Protein AF-A0A940FL26-F1 (afdb_monomer)

pLDDT: mean 85.49, std 13.53, range [49.72, 98.44]

Sequence (294 aa):
MNKLYALIVVMILSASGFSQTFTWTGGAGADHKWTTAANWSGGTGYPSTNAHSVVFNSSATVAMDAAITVKSISVTGSGSNVVIDGQAAINSIDITSGDGNAPTFTVDANSTLDLARMLVVFADNIQGTVNGTLILRGTNNSDYTFFALPTNAGNPAVFNVNGIIEDKYGTCIDNAIDDYLKFNNGSKLLFSGSAISVPVADYNPGSEVSIEGATNQNISILERDGVDKLTYNSSLQSAELQLNIPGHFVINTLNIDGTNNQTLVLISNSIVDGSSQTNFDFTVTNFTISGNSN

Radius of gyration: 22.1 Å; Cα contacts (8 Å, |Δi|>4): 894; chains: 1; bounding box: 58×33×89 Å

Foldseek 3Di:
DVVVVVVVVVVVVPPPPAQWEWEQPQCCDPDQEQQGQRRIDGDGTGAADQSYAYEYQAAHEHEYPAAGEYQAYEYNHAQHEYEYEYPDQEHEYENADDPLPDARYEDAANYEYAYKQYEYHYHFSHAAEYNHEYEFDADPDGIGAADHFDADPPGQHAHEFNEEYEYAAAHRYDAHDERRYEYDACYEYEYAHAAHEAHAYHADANYEYEYEHAHAEEHHYPYDAEHAYYEYYYLNHDEEYEDEAEAQYEYAEYEYADNVLYAYHYFQDHPDPPDDDDGRDYYYNHYYYHDSYD

Structure (mmCIF, N/CA/C/O backbone):
data_AF-A0A940FL26-F1
#
_entry.id   AF-A0A940FL26-F1
#
loop_
_atom_site.group_PDB
_atom_site.id
_atom_site.type_symbol
_atom_site.label_atom_id
_atom_site.label_alt_id
_atom_site.label_comp_id
_atom_site.label_asym_id
_atom_site.label_entity_id
_atom_site.label_seq_id
_atom_site.pdbx_PDB_ins_code
_atom_site.Cartn_x
_atom_site.Cartn_y
_atom_site.Cartn_z
_atom_site.occupancy
_atom_site.B_iso_or_equiv
_atom_site.auth_seq_id
_atom_site.auth_comp_id
_atom_site.auth_asym_id
_atom_site.auth_atom_id
_atom_site.pdbx_PDB_model_num
ATOM 1 N N . MET A 1 1 ? 5.004 10.320 -60.496 1.00 58.16 1 MET A N 1
ATOM 2 C CA . MET A 1 1 ? 4.116 9.982 -59.359 1.00 58.16 1 MET A CA 1
ATOM 3 C C . MET A 1 1 ? 4.750 9.049 -58.317 1.00 58.16 1 MET A C 1
ATOM 5 O O . MET A 1 1 ? 4.332 9.103 -57.173 1.00 58.16 1 MET A O 1
ATOM 9 N N . ASN A 1 2 ? 5.815 8.295 -58.621 1.00 54.53 2 ASN A N 1
ATOM 10 C CA . ASN A 1 2 ? 6.383 7.297 -57.688 1.00 54.53 2 ASN A CA 1
ATOM 11 C C . ASN A 1 2 ? 7.126 7.863 -56.455 1.00 54.53 2 ASN A C 1
ATOM 13 O O . ASN A 1 2 ? 7.361 7.131 -55.502 1.00 54.53 2 ASN A O 1
ATOM 17 N N . LYS A 1 3 ? 7.486 9.155 -56.440 1.00 54.16 3 LYS A N 1
ATOM 18 C CA . LYS A 1 3 ? 8.234 9.778 -55.328 1.00 54.16 3 LYS A CA 1
ATOM 19 C C . LYS A 1 3 ? 7.351 10.214 -54.147 1.00 54.16 3 LYS A C 1
ATOM 21 O O . LYS A 1 3 ? 7.858 10.335 -53.041 1.00 54.16 3 LYS A O 1
ATOM 26 N N . LEU A 1 4 ? 6.046 10.413 -54.367 1.00 58.50 4 LEU A N 1
ATOM 27 C CA . LEU A 1 4 ? 5.104 10.825 -53.314 1.00 58.50 4 LEU A CA 1
ATOM 28 C C . LEU A 1 4 ? 4.685 9.635 -52.429 1.00 58.50 4 LEU A C 1
ATOM 30 O O . LEU A 1 4 ? 4.560 9.782 -51.219 1.00 58.50 4 LEU A O 1
ATOM 34 N N . TYR A 1 5 ? 4.561 8.436 -53.013 1.00 62.34 5 TYR A N 1
ATOM 35 C CA . TYR A 1 5 ? 4.219 7.211 -52.279 1.00 62.34 5 TYR A CA 1
ATOM 36 C C . TYR A 1 5 ? 5.321 6.762 -51.309 1.00 62.34 5 TYR A C 1
ATOM 38 O O . TYR A 1 5 ? 5.013 6.311 -50.212 1.00 62.34 5 TYR A O 1
ATOM 46 N N . ALA A 1 6 ? 6.598 6.943 -51.662 1.00 60.75 6 ALA A N 1
ATOM 47 C CA . ALA A 1 6 ? 7.715 6.597 -50.778 1.00 60.75 6 ALA A CA 1
ATOM 48 C C . ALA A 1 6 ? 7.744 7.455 -49.497 1.00 60.75 6 ALA A C 1
ATOM 50 O O . ALA A 1 6 ? 8.044 6.942 -48.424 1.00 60.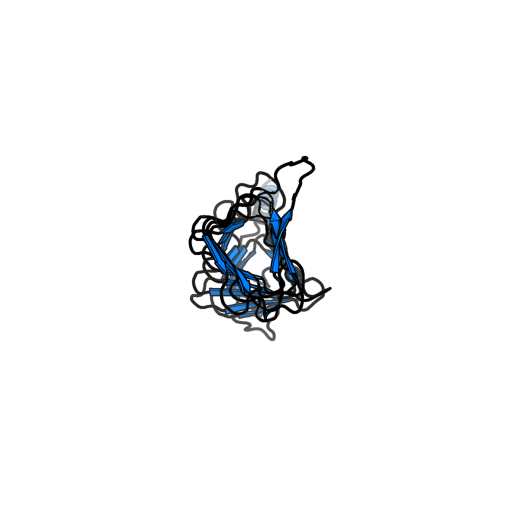75 6 ALA A O 1
ATOM 51 N N . LEU A 1 7 ? 7.374 8.738 -49.588 1.00 61.09 7 LEU A N 1
ATOM 52 C CA . LEU A 1 7 ? 7.319 9.646 -48.436 1.00 61.09 7 LEU A CA 1
ATOM 53 C C . LEU A 1 7 ? 6.147 9.313 -47.496 1.00 61.09 7 LEU A C 1
ATOM 55 O O . LEU A 1 7 ? 6.303 9.357 -46.280 1.00 61.09 7 LEU A O 1
ATOM 59 N N . ILE A 1 8 ? 4.992 8.938 -48.058 1.00 60.66 8 ILE A N 1
ATOM 60 C CA . ILE A 1 8 ? 3.805 8.535 -47.288 1.00 60.66 8 ILE A CA 1
ATOM 61 C C . ILE A 1 8 ? 4.059 7.210 -46.555 1.00 60.66 8 ILE A C 1
ATOM 63 O O . ILE A 1 8 ? 3.722 7.096 -45.384 1.00 60.66 8 ILE A O 1
ATOM 67 N N . VAL A 1 9 ? 4.724 6.235 -47.187 1.00 58.38 9 VAL A N 1
ATOM 68 C CA . VAL A 1 9 ? 5.073 4.958 -46.536 1.00 58.38 9 VAL A CA 1
ATOM 69 C C . VAL A 1 9 ? 6.084 5.159 -45.398 1.00 58.38 9 VAL A C 1
ATOM 71 O O . VAL A 1 9 ? 5.905 4.583 -44.330 1.00 58.38 9 VAL A O 1
ATOM 74 N N . VAL A 1 10 ? 7.093 6.024 -45.568 1.00 58.09 10 VAL A N 1
ATOM 75 C CA . VAL A 1 10 ? 8.070 6.338 -44.504 1.00 58.09 10 VAL A CA 1
ATOM 76 C C . VAL A 1 10 ? 7.433 7.115 -43.342 1.00 58.09 10 VAL A C 1
ATOM 78 O O . VAL A 1 10 ? 7.761 6.832 -42.194 1.00 58.09 10 VAL A O 1
ATOM 81 N N . MET A 1 11 ? 6.482 8.021 -43.608 1.00 56.53 11 MET A N 1
ATOM 82 C CA . MET A 1 11 ? 5.732 8.718 -42.548 1.00 56.53 11 MET A CA 1
ATOM 83 C C . MET A 1 11 ? 4.750 7.807 -41.793 1.00 56.53 11 MET A C 1
ATOM 85 O O . MET A 1 11 ? 4.522 8.013 -40.604 1.00 56.53 11 MET A O 1
ATOM 89 N N . ILE A 1 12 ? 4.190 6.782 -42.446 1.00 56.47 12 ILE A N 1
ATOM 90 C CA . ILE A 1 12 ? 3.318 5.794 -41.784 1.00 56.47 12 ILE A CA 1
ATOM 91 C C . ILE A 1 12 ? 4.134 4.850 -40.876 1.00 56.47 12 ILE A C 1
ATOM 93 O O . ILE A 1 12 ? 3.620 4.377 -39.867 1.00 56.47 12 ILE A O 1
ATOM 97 N N . LEU A 1 13 ? 5.418 4.623 -41.175 1.00 53.41 13 LEU A N 1
ATOM 98 C CA . LEU A 1 13 ? 6.331 3.803 -40.363 1.00 53.41 13 LEU A CA 1
ATOM 99 C C . LEU A 1 13 ? 6.965 4.550 -39.173 1.00 53.41 13 LEU A C 1
ATOM 101 O O . LEU A 1 13 ? 7.557 3.909 -38.309 1.00 53.41 13 LEU A O 1
ATOM 105 N N . SER A 1 14 ? 6.862 5.882 -39.102 1.00 50.12 14 SER A N 1
ATOM 106 C CA . SER A 1 14 ? 7.605 6.697 -38.126 1.00 50.12 14 SER A CA 1
ATOM 107 C C . SER A 1 14 ? 6.875 7.008 -36.812 1.00 50.12 14 SER A C 1
ATOM 109 O O . SER A 1 14 ? 7.399 7.786 -36.022 1.00 50.12 14 SER A O 1
ATOM 111 N N . ALA A 1 15 ? 5.687 6.448 -36.554 1.00 49.72 15 ALA A N 1
ATOM 112 C CA . ALA A 1 15 ? 4.870 6.863 -35.400 1.00 49.72 15 ALA A CA 1
ATOM 113 C C . ALA A 1 15 ? 4.322 5.732 -34.513 1.00 49.72 15 ALA A C 1
ATOM 115 O O . ALA A 1 15 ? 3.534 6.000 -33.609 1.00 49.72 15 ALA A O 1
ATOM 116 N N . SER A 1 16 ? 4.739 4.480 -34.701 1.00 50.03 16 SER A N 1
ATOM 117 C CA . SER A 1 16 ? 4.471 3.435 -33.709 1.00 50.03 16 SER A CA 1
ATOM 118 C C . SER A 1 16 ? 5.577 3.452 -32.656 1.00 50.03 16 SER A C 1
ATOM 120 O O . SER A 1 16 ? 6.618 2.819 -32.829 1.00 50.03 16 SER A O 1
ATOM 122 N N . GLY A 1 17 ? 5.362 4.199 -31.569 1.00 57.50 17 GLY A N 1
ATOM 123 C CA . GLY A 1 17 ? 6.128 4.013 -30.339 1.00 57.50 17 GLY A CA 1
ATOM 124 C C . GLY A 1 17 ? 5.907 2.583 -29.858 1.00 57.50 17 GLY A C 1
ATOM 125 O O . GLY A 1 17 ? 4.842 2.259 -29.341 1.00 57.50 17 GLY A O 1
ATOM 126 N N . PHE A 1 18 ? 6.866 1.697 -30.123 1.00 69.38 18 PHE A N 1
ATOM 127 C CA . PHE A 1 18 ? 6.768 0.306 -29.698 1.00 69.38 18 PHE A CA 1
ATOM 128 C C . PHE A 1 18 ? 6.762 0.255 -28.172 1.00 69.38 18 PHE A C 1
ATOM 130 O O . PHE A 1 18 ? 7.616 0.864 -27.529 1.00 69.38 18 PHE A O 1
ATOM 137 N N . SER A 1 19 ? 5.812 -0.488 -27.603 1.00 81.81 19 SER A N 1
ATOM 138 C CA . SER A 1 19 ? 5.829 -0.822 -26.181 1.00 81.81 19 SER A CA 1
ATOM 139 C C . SER A 1 19 ? 7.151 -1.524 -25.868 1.00 81.81 19 SER A C 1
ATOM 141 O O . SER A 1 19 ? 7.456 -2.555 -26.468 1.00 81.81 19 SER A O 1
ATOM 143 N N . GLN A 1 20 ? 7.941 -0.968 -24.953 1.00 91.44 20 GLN A N 1
ATOM 144 C CA . GLN A 1 20 ? 9.230 -1.532 -24.538 1.00 91.44 20 GLN A CA 1
ATOM 145 C C . GLN A 1 20 ? 9.156 -1.957 -23.079 1.00 91.44 20 GLN A C 1
ATOM 147 O O . GLN A 1 20 ? 8.502 -1.304 -22.270 1.00 91.44 20 GLN A O 1
ATOM 152 N N . THR A 1 21 ? 9.828 -3.053 -22.739 1.00 94.69 21 THR A N 1
ATOM 153 C CA . THR A 1 21 ? 9.965 -3.499 -21.350 1.00 94.69 21 THR A CA 1
ATOM 154 C C . THR A 1 21 ? 11.380 -3.214 -20.885 1.00 94.69 21 THR A C 1
ATOM 156 O O . THR A 1 21 ? 12.331 -3.740 -21.458 1.00 94.69 21 THR A O 1
ATOM 159 N N . PHE A 1 22 ? 11.508 -2.397 -19.848 1.00 96.94 22 PHE A N 1
ATOM 160 C CA . PHE A 1 22 ? 12.761 -2.078 -19.189 1.00 96.94 22 PHE A CA 1
ATOM 161 C C . PHE A 1 22 ? 12.900 -2.932 -17.933 1.00 96.94 22 PHE A C 1
ATOM 163 O O . PHE A 1 22 ? 12.036 -2.903 -17.059 1.00 96.94 22 PHE A O 1
ATOM 170 N N . THR A 1 23 ? 13.987 -3.694 -17.838 1.00 97.12 23 THR A N 1
ATOM 171 C CA . THR A 1 23 ? 14.296 -4.504 -16.649 1.00 97.12 23 THR A CA 1
ATOM 172 C C . THR A 1 23 ? 15.477 -3.901 -15.908 1.00 97.12 23 THR A C 1
ATOM 174 O O . THR A 1 23 ? 16.519 -3.649 -16.527 1.00 97.12 23 THR A O 1
ATOM 177 N N . TRP A 1 24 ? 15.320 -3.672 -14.602 1.00 97.00 24 TRP A N 1
ATOM 178 C CA . TRP A 1 24 ? 16.398 -3.172 -13.749 1.00 97.00 24 TRP A CA 1
ATOM 179 C C . TRP A 1 24 ? 17.538 -4.190 -13.680 1.00 97.00 24 TRP A C 1
ATOM 181 O O . TRP A 1 24 ? 17.314 -5.367 -13.411 1.00 97.00 24 TRP A O 1
ATOM 191 N N . THR A 1 25 ? 18.772 -3.751 -13.909 1.00 94.56 25 THR A N 1
ATOM 192 C CA . THR A 1 25 ? 19.948 -4.638 -14.004 1.00 94.56 25 THR A CA 1
ATOM 193 C C . THR A 1 25 ? 20.683 -4.824 -12.675 1.00 94.56 25 THR A C 1
ATOM 195 O O . THR A 1 25 ? 21.769 -5.397 -12.645 1.00 94.56 25 THR A O 1
ATOM 198 N N . GLY A 1 26 ? 20.118 -4.322 -11.572 1.00 84.88 26 GLY A N 1
ATOM 199 C CA . GLY A 1 26 ? 20.766 -4.296 -10.256 1.00 84.88 26 GLY A CA 1
ATOM 200 C C . GLY A 1 26 ? 21.626 -3.051 -10.013 1.00 84.88 26 GLY A C 1
ATOM 201 O O . GLY A 1 26 ? 22.360 -3.005 -9.031 1.00 84.88 26 GLY A O 1
ATOM 202 N N . GLY A 1 27 ? 21.528 -2.033 -10.874 1.00 78.75 27 GLY A N 1
ATOM 203 C CA . GLY A 1 27 ? 22.350 -0.825 -10.776 1.00 78.75 27 GLY A CA 1
ATOM 204 C C . GLY A 1 27 ? 23.748 -1.008 -11.369 1.00 78.75 27 GLY A C 1
ATOM 205 O O . GLY A 1 27 ? 24.727 -0.580 -10.770 1.00 78.75 27 GLY A O 1
ATOM 206 N N . ALA A 1 28 ? 23.863 -1.686 -12.517 1.00 74.44 28 ALA A N 1
ATOM 207 C CA . ALA A 1 28 ? 25.150 -1.938 -13.176 1.00 74.44 28 ALA A CA 1
ATOM 208 C C . ALA A 1 28 ? 25.859 -0.661 -13.689 1.00 74.44 28 ALA A C 1
ATOM 210 O O . ALA A 1 28 ? 27.001 -0.732 -14.150 1.00 74.44 28 ALA A O 1
ATOM 211 N N . GLY A 1 29 ? 25.187 0.493 -13.652 1.00 72.31 29 GLY A N 1
ATOM 212 C CA . GLY A 1 29 ? 25.754 1.802 -13.946 1.00 72.31 29 GLY A CA 1
ATOM 213 C C . GLY A 1 29 ? 26.628 2.362 -12.819 1.00 72.31 29 GLY A C 1
ATOM 214 O O . GLY A 1 29 ? 26.976 1.691 -11.855 1.00 72.31 29 GLY A O 1
ATOM 215 N N . ALA A 1 30 ? 27.012 3.633 -12.956 1.00 79.81 30 ALA A N 1
ATOM 216 C CA . ALA A 1 30 ? 27.867 4.318 -11.980 1.00 79.81 30 ALA A CA 1
ATOM 217 C C . ALA A 1 30 ? 27.132 4.718 -10.682 1.00 79.81 30 ALA A C 1
ATOM 219 O O . ALA A 1 30 ? 27.770 5.157 -9.726 1.00 79.81 30 ALA A O 1
ATOM 220 N N . ASP A 1 31 ? 25.804 4.611 -10.666 1.00 89.75 31 ASP A N 1
ATOM 221 C CA . ASP A 1 31 ? 24.933 4.951 -9.546 1.00 89.75 31 ASP A CA 1
ATOM 222 C C . ASP A 1 31 ? 23.655 4.093 -9.567 1.00 89.75 31 ASP A C 1
ATOM 224 O O . ASP A 1 31 ? 23.455 3.279 -10.463 1.00 89.75 31 ASP A O 1
ATOM 228 N N . HIS A 1 32 ? 22.771 4.284 -8.585 1.00 92.88 32 HIS A N 1
ATOM 229 C CA . HIS A 1 32 ? 21.479 3.595 -8.482 1.00 92.88 32 HIS A CA 1
ATOM 230 C C . HIS A 1 32 ? 20.298 4.469 -8.929 1.00 92.88 32 HIS A C 1
ATOM 232 O O . HIS A 1 32 ? 19.173 4.271 -8.471 1.00 92.88 32 HIS A O 1
ATOM 238 N N . LYS A 1 33 ? 20.539 5.474 -9.779 1.00 94.25 33 LYS A N 1
ATOM 239 C CA . LYS A 1 33 ? 19.492 6.410 -10.202 1.00 94.25 33 LYS A CA 1
ATOM 240 C C . LYS A 1 33 ? 18.581 5.806 -11.258 1.00 94.25 33 LYS A C 1
ATOM 242 O O . LYS A 1 33 ? 19.040 5.043 -12.114 1.00 94.25 33 LYS A O 1
ATOM 247 N N . TRP A 1 34 ? 17.310 6.193 -11.227 1.00 95.12 34 TRP A N 1
ATOM 248 C CA . TRP A 1 34 ? 16.330 5.791 -12.232 1.00 95.12 34 TRP A CA 1
ATOM 249 C C . TRP A 1 34 ? 16.728 6.287 -13.625 1.00 95.12 34 TRP A C 1
ATOM 251 O O . TRP A 1 34 ? 16.642 5.533 -14.591 1.00 95.12 34 TRP A O 1
ATOM 261 N N . THR A 1 35 ? 17.214 7.526 -13.751 1.00 94.75 35 THR A N 1
ATOM 262 C CA . THR A 1 35 ? 17.542 8.107 -15.069 1.00 94.75 35 THR A CA 1
ATOM 263 C C . THR A 1 35 ? 18.839 7.577 -15.702 1.00 94.75 35 THR A C 1
ATOM 265 O O . THR A 1 35 ? 19.114 7.831 -16.880 1.00 94.75 35 THR A O 1
ATOM 268 N N . THR A 1 36 ? 19.641 6.798 -14.969 1.00 95.31 36 THR A N 1
ATOM 269 C CA . THR A 1 36 ? 20.889 6.226 -15.488 1.00 95.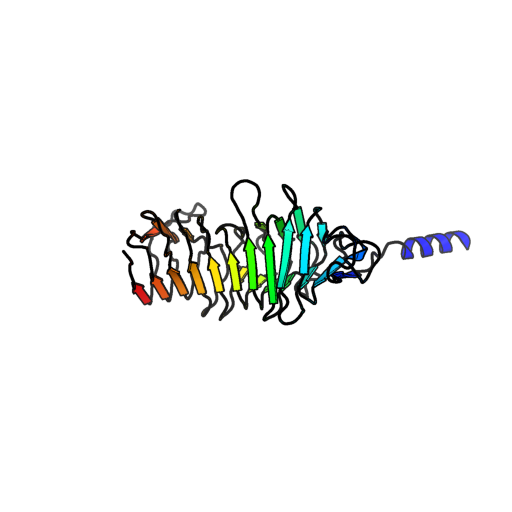31 36 THR A CA 1
ATOM 270 C C . THR A 1 36 ? 20.598 5.042 -16.406 1.00 95.31 36 THR A C 1
ATOM 272 O O . THR A 1 36 ? 20.290 3.941 -15.960 1.00 95.31 36 THR A O 1
ATOM 275 N N . ALA A 1 37 ? 20.758 5.247 -17.716 1.00 95.56 37 ALA A N 1
ATOM 276 C CA . ALA A 1 37 ? 20.436 4.251 -18.744 1.00 95.56 37 ALA A CA 1
ATOM 277 C C . ALA A 1 37 ? 21.107 2.877 -18.536 1.00 95.56 37 ALA A C 1
ATOM 279 O O . ALA A 1 37 ? 20.501 1.848 -18.806 1.00 95.56 37 ALA A O 1
ATOM 280 N N . ALA A 1 38 ? 22.340 2.843 -18.021 1.00 95.69 38 ALA A N 1
ATOM 281 C CA . ALA A 1 38 ? 23.073 1.598 -17.765 1.00 95.69 38 ALA A CA 1
ATOM 282 C C . ALA A 1 38 ? 22.455 0.721 -16.654 1.00 95.69 38 ALA A C 1
ATOM 284 O O . ALA A 1 38 ? 22.766 -0.468 -16.563 1.00 95.69 38 ALA A O 1
ATOM 285 N N . ASN A 1 39 ? 21.560 1.281 -15.833 1.00 96.31 39 ASN A N 1
ATOM 286 C CA . ASN A 1 39 ? 20.811 0.536 -14.818 1.00 96.31 39 ASN A CA 1
ATOM 287 C C . ASN A 1 39 ? 19.626 -0.238 -15.403 1.00 96.31 39 ASN A C 1
ATOM 289 O O . ASN A 1 39 ? 18.968 -0.991 -14.684 1.00 96.31 39 ASN A O 1
ATOM 293 N N . TRP A 1 40 ? 19.369 -0.082 -16.702 1.00 96.56 40 TRP A N 1
ATOM 294 C CA . TRP A 1 40 ? 18.259 -0.708 -17.391 1.00 96.56 40 TRP A CA 1
ATOM 295 C C . TRP A 1 40 ? 18.723 -1.533 -18.586 1.00 96.56 40 TRP A C 1
ATOM 297 O O . TRP A 1 40 ? 19.687 -1.218 -19.280 1.00 96.56 40 TRP A O 1
ATOM 307 N N . SER A 1 41 ? 17.982 -2.602 -18.844 1.00 95.44 41 SER A N 1
ATOM 308 C CA . SER A 1 41 ? 18.065 -3.400 -20.065 1.00 95.44 41 SER A CA 1
ATOM 309 C C . SER A 1 41 ? 16.718 -3.387 -20.785 1.00 95.44 41 SER A C 1
ATOM 311 O O . SER A 1 41 ? 15.705 -3.066 -20.171 1.00 95.44 41 SER A O 1
ATOM 313 N N . GLY A 1 42 ? 16.695 -3.741 -22.074 1.00 92.69 42 GLY A N 1
ATOM 314 C CA . GLY A 1 42 ? 15.458 -3.861 -22.864 1.00 92.69 42 GLY A CA 1
ATOM 315 C C . GLY A 1 42 ? 15.130 -2.672 -23.779 1.00 92.69 42 GLY A C 1
ATOM 316 O O . GLY A 1 42 ? 14.172 -2.744 -24.544 1.00 92.69 42 GLY A O 1
ATOM 317 N N . GLY A 1 43 ? 15.958 -1.624 -23.774 1.00 88.75 43 GLY A N 1
ATOM 318 C CA . GLY A 1 43 ? 15.823 -0.462 -24.654 1.00 88.75 43 GLY A CA 1
ATOM 319 C C . GLY A 1 43 ? 17.047 0.454 -24.614 1.00 88.75 43 GLY A C 1
ATOM 320 O O . GLY A 1 43 ? 18.052 0.147 -23.973 1.00 88.75 43 GLY A O 1
ATOM 321 N N . THR A 1 44 ? 16.972 1.589 -25.309 1.00 89.75 44 THR A N 1
ATOM 322 C CA . THR A 1 44 ? 17.969 2.668 -25.217 1.00 89.75 44 THR A CA 1
ATOM 323 C C . THR A 1 44 ? 17.482 3.729 -24.234 1.00 89.75 44 THR A C 1
ATOM 325 O O . THR A 1 44 ? 16.388 4.257 -24.419 1.00 89.75 44 THR A O 1
ATOM 328 N N . GLY A 1 45 ? 18.293 4.091 -23.239 1.00 94.00 45 GLY A N 1
ATOM 329 C CA . GLY A 1 45 ? 17.902 5.070 -22.220 1.00 94.00 45 GLY A CA 1
ATOM 330 C C . GLY A 1 45 ? 17.306 4.411 -20.975 1.00 94.00 45 GLY A C 1
ATOM 331 O O . GLY A 1 45 ? 17.781 3.363 -20.551 1.00 94.00 45 GLY A O 1
ATOM 332 N N . TYR A 1 46 ? 16.292 5.043 -20.387 1.00 95.19 46 TYR A N 1
ATOM 333 C CA . TYR A 1 46 ? 15.605 4.600 -19.170 1.00 95.19 46 TYR A CA 1
ATOM 334 C C . TYR A 1 46 ? 14.075 4.670 -19.362 1.00 95.19 46 TYR A C 1
ATOM 336 O O . TYR A 1 46 ? 13.601 5.373 -20.264 1.00 95.19 46 TYR A O 1
ATOM 344 N N . PRO A 1 47 ? 13.271 3.952 -18.556 1.00 95.38 47 PRO A N 1
ATOM 345 C CA . PRO A 1 47 ? 11.819 3.997 -18.665 1.00 95.38 47 PRO A CA 1
ATOM 346 C C . PRO A 1 47 ? 11.268 5.364 -18.226 1.00 95.38 47 PRO A C 1
ATOM 348 O O . PRO A 1 47 ? 11.375 5.732 -17.061 1.00 95.38 47 PRO A O 1
ATOM 351 N N . SER A 1 48 ? 10.694 6.127 -19.158 1.00 93.38 48 SER A N 1
ATOM 352 C CA . SER A 1 48 ? 10.220 7.500 -18.917 1.00 93.38 48 SER A CA 1
ATOM 353 C C . SER A 1 48 ? 8.981 7.898 -19.721 1.00 93.38 48 SER A C 1
ATOM 355 O O . SER A 1 48 ? 8.597 9.066 -19.718 1.00 93.38 48 SER A O 1
ATOM 357 N N . THR A 1 49 ? 8.369 6.954 -20.441 1.00 92.00 49 THR A N 1
ATOM 358 C CA . THR A 1 49 ? 7.165 7.214 -21.235 1.00 92.00 49 THR A CA 1
ATOM 359 C C . THR A 1 49 ? 6.069 6.205 -20.923 1.00 92.00 49 THR A C 1
ATOM 361 O O . THR A 1 49 ? 6.342 5.071 -20.526 1.00 92.00 49 THR A O 1
ATOM 364 N N . ASN A 1 50 ? 4.820 6.575 -21.200 1.00 90.38 50 ASN A N 1
ATOM 365 C CA . ASN A 1 50 ? 3.649 5.709 -21.049 1.00 90.38 50 ASN A CA 1
ATOM 366 C C . ASN A 1 50 ? 3.647 4.451 -21.944 1.00 90.38 50 ASN A C 1
ATOM 368 O O . ASN A 1 50 ? 2.757 3.621 -21.805 1.00 90.38 50 ASN A O 1
ATOM 372 N N . ALA A 1 51 ? 4.626 4.286 -22.839 1.00 90.50 51 ALA A N 1
ATOM 373 C CA . ALA A 1 51 ? 4.840 3.062 -23.611 1.00 90.50 51 ALA A CA 1
ATOM 374 C C . ALA A 1 51 ? 5.819 2.085 -22.929 1.00 90.50 51 ALA A C 1
ATOM 376 O O . ALA A 1 51 ? 5.994 0.954 -23.389 1.00 90.50 51 ALA A O 1
ATOM 377 N N . HIS A 1 52 ? 6.497 2.509 -21.860 1.00 93.75 52 HIS A N 1
ATOM 378 C CA . HIS A 1 52 ? 7.532 1.724 -21.195 1.00 93.75 52 HIS A CA 1
ATOM 379 C C . HIS A 1 52 ? 6.953 0.958 -20.002 1.00 93.75 52 HIS A C 1
ATOM 381 O O . HIS A 1 52 ? 6.363 1.545 -19.102 1.00 93.75 52 HIS A O 1
ATOM 387 N N . SER A 1 53 ? 7.128 -0.360 -19.990 1.00 94.38 53 SER A N 1
ATOM 388 C CA . SER A 1 53 ? 6.838 -1.232 -18.845 1.00 94.38 53 SER A CA 1
ATOM 389 C C . SER A 1 53 ? 8.104 -1.429 -18.019 1.00 94.38 53 SER A C 1
ATOM 391 O O . SER A 1 53 ? 9.176 -1.607 -18.594 1.00 94.38 53 SER A O 1
ATOM 393 N N . VAL A 1 54 ? 7.996 -1.408 -16.696 1.00 96.06 54 VAL A N 1
ATOM 394 C CA . VAL A 1 54 ? 9.123 -1.548 -15.766 1.00 96.06 54 VAL A CA 1
ATOM 395 C C . VAL A 1 54 ? 9.042 -2.887 -15.055 1.00 96.06 54 VAL A C 1
ATOM 397 O O . VAL A 1 54 ? 8.006 -3.227 -14.488 1.00 96.06 54 VAL A O 1
ATOM 400 N N . VAL A 1 55 ? 10.148 -3.627 -15.044 1.00 96.88 55 VAL A N 1
ATOM 401 C CA . VAL A 1 55 ? 10.249 -4.925 -14.373 1.00 96.88 55 VAL A CA 1
ATOM 402 C C . VAL A 1 55 ? 11.433 -4.948 -13.412 1.00 96.88 55 VAL A C 1
ATOM 404 O O . VAL A 1 55 ? 12.571 -4.647 -13.781 1.00 96.88 55 VAL A O 1
ATOM 407 N N . PHE A 1 56 ? 11.162 -5.386 -12.187 1.00 97.69 56 PHE A N 1
ATOM 408 C CA . PHE A 1 56 ? 12.151 -5.783 -11.196 1.00 97.69 56 PHE A CA 1
ATOM 409 C C . PHE A 1 56 ? 12.038 -7.294 -10.967 1.00 97.69 56 PHE A C 1
ATOM 411 O O . PHE A 1 56 ? 11.104 -7.775 -10.328 1.00 97.69 56 PHE A O 1
ATOM 418 N N . ASN A 1 57 ? 12.987 -8.060 -11.502 1.00 95.94 57 ASN A N 1
ATOM 419 C CA . ASN A 1 57 ? 13.040 -9.522 -11.366 1.00 95.94 57 ASN A CA 1
ATOM 420 C C . ASN A 1 57 ? 14.053 -10.000 -10.304 1.00 95.94 57 ASN A C 1
ATOM 422 O O . ASN A 1 57 ? 14.283 -11.201 -10.165 1.00 95.94 57 ASN A O 1
ATOM 426 N N . SER A 1 58 ? 14.653 -9.066 -9.568 1.00 95.81 58 SER A N 1
ATOM 427 C CA . SER A 1 58 ? 15.541 -9.295 -8.431 1.00 95.81 58 SER A CA 1
ATOM 428 C C . SER A 1 58 ? 15.423 -8.136 -7.442 1.00 95.81 58 SER A C 1
ATOM 430 O O . SER A 1 58 ? 14.905 -7.071 -7.787 1.00 95.81 58 SER A O 1
ATOM 432 N N . SER A 1 59 ? 15.964 -8.306 -6.233 1.00 96.31 59 SER A N 1
ATOM 433 C CA . SER A 1 59 ? 16.084 -7.211 -5.265 1.00 96.31 59 SER A CA 1
ATOM 434 C C . SER A 1 59 ? 16.832 -6.012 -5.852 1.00 96.31 59 SER A C 1
ATOM 436 O O . SER A 1 59 ? 17.783 -6.173 -6.623 1.00 96.31 59 SER A O 1
ATOM 438 N N . ALA A 1 60 ? 16.403 -4.812 -5.475 1.00 96.19 60 ALA A N 1
ATOM 439 C CA . ALA A 1 60 ? 16.940 -3.562 -5.992 1.00 96.19 60 ALA A CA 1
ATOM 440 C C . ALA A 1 60 ? 16.779 -2.433 -4.974 1.00 96.19 60 ALA A C 1
ATOM 442 O O . ALA A 1 60 ? 15.817 -2.406 -4.215 1.00 96.19 60 ALA A O 1
ATOM 443 N N . THR A 1 61 ? 17.692 -1.468 -5.024 1.00 95.12 61 THR A N 1
ATOM 444 C CA . THR A 1 61 ? 17.517 -0.158 -4.396 1.00 95.12 61 THR A CA 1
ATOM 445 C C . THR A 1 61 ? 17.623 0.881 -5.496 1.00 95.12 61 THR A C 1
ATOM 447 O O . THR A 1 61 ? 18.633 0.922 -6.200 1.00 95.12 61 THR A O 1
ATOM 450 N N . VAL A 1 62 ? 16.581 1.687 -5.663 1.00 95.31 62 VAL A N 1
ATOM 451 C CA . VAL A 1 62 ? 16.448 2.645 -6.757 1.00 95.31 62 VAL A CA 1
ATOM 452 C C . VAL A 1 62 ? 16.279 4.041 -6.186 1.00 95.31 62 VAL A C 1
ATOM 454 O O . VAL A 1 62 ? 15.357 4.304 -5.418 1.00 95.31 62 VAL A O 1
ATOM 457 N N . ALA A 1 63 ? 17.166 4.944 -6.582 1.00 93.69 63 ALA A N 1
ATOM 458 C CA . ALA A 1 63 ? 17.042 6.360 -6.296 1.00 93.69 63 ALA A CA 1
ATOM 459 C C . ALA A 1 63 ? 16.200 7.019 -7.393 1.00 93.69 63 ALA A C 1
ATOM 461 O O . ALA A 1 63 ? 16.647 7.146 -8.535 1.00 93.69 63 ALA A O 1
ATOM 462 N N . MET A 1 64 ? 14.991 7.446 -7.044 1.00 92.38 64 MET A N 1
ATOM 463 C CA . MET A 1 64 ? 14.161 8.267 -7.918 1.00 92.38 64 MET A CA 1
ATOM 464 C C . MET A 1 64 ? 14.700 9.695 -7.920 1.00 92.38 64 MET A C 1
ATOM 466 O O . MET A 1 64 ? 14.673 10.394 -6.905 1.00 92.38 64 MET A O 1
ATOM 470 N N . ASP A 1 65 ? 15.237 10.097 -9.067 1.00 91.88 65 ASP A N 1
ATOM 471 C CA . ASP A 1 65 ? 15.892 11.386 -9.297 1.00 91.88 65 ASP A CA 1
ATOM 472 C C . ASP A 1 65 ? 15.161 12.272 -10.321 1.00 91.88 65 ASP A C 1
ATOM 474 O O . ASP A 1 65 ? 15.616 13.376 -10.621 1.00 91.88 65 ASP A O 1
ATOM 478 N N . ALA A 1 66 ? 14.026 11.800 -10.839 1.00 91.25 66 ALA A N 1
ATOM 479 C CA . ALA A 1 66 ? 13.118 12.549 -11.696 1.00 91.25 66 ALA A CA 1
ATOM 480 C C . ALA A 1 66 ? 11.687 12.007 -11.573 1.00 91.25 66 ALA A C 1
ATOM 482 O O . ALA A 1 66 ? 11.487 10.829 -11.278 1.00 91.25 66 ALA A O 1
ATOM 483 N N . ALA A 1 67 ? 10.696 12.850 -11.868 1.00 91.75 67 ALA A N 1
ATOM 484 C CA . ALA A 1 67 ? 9.337 12.393 -12.135 1.00 91.75 67 ALA A CA 1
ATOM 485 C C . ALA A 1 67 ? 9.280 11.653 -13.479 1.00 91.75 67 ALA A C 1
ATOM 487 O O . ALA A 1 67 ? 9.899 12.085 -14.458 1.00 91.75 67 ALA A O 1
ATOM 488 N N . ILE A 1 68 ? 8.543 10.547 -13.526 1.00 93.38 68 ILE A N 1
ATOM 489 C CA . ILE A 1 68 ? 8.442 9.688 -14.706 1.00 93.38 68 ILE A CA 1
ATOM 490 C C . ILE A 1 68 ? 7.005 9.259 -14.957 1.00 93.38 68 ILE A C 1
ATOM 492 O O . ILE A 1 68 ? 6.197 9.120 -14.044 1.00 93.38 68 ILE A O 1
ATOM 496 N N . THR A 1 69 ? 6.714 8.981 -16.220 1.00 93.88 69 THR A N 1
ATOM 497 C CA . THR A 1 69 ? 5.470 8.344 -16.639 1.00 93.88 69 THR A CA 1
ATOM 498 C C . THR A 1 69 ? 5.802 6.983 -17.228 1.00 93.88 69 THR A C 1
ATOM 500 O O . THR A 1 69 ? 6.708 6.883 -18.053 1.00 93.88 69 THR A O 1
ATOM 503 N N . VAL A 1 70 ? 5.078 5.938 -16.840 1.00 94.38 70 VAL A N 1
ATOM 504 C CA . VAL A 1 70 ? 5.261 4.570 -17.348 1.00 94.38 70 VAL A CA 1
ATOM 505 C C . VAL A 1 70 ? 3.926 3.911 -17.672 1.00 94.38 70 VAL A C 1
ATOM 507 O O . VAL A 1 70 ? 2.860 4.347 -17.234 1.00 94.38 70 VAL A O 1
ATOM 510 N N . LYS A 1 71 ? 3.988 2.852 -18.483 1.00 92.44 71 LYS A N 1
ATOM 511 C CA . LYS A 1 71 ? 2.855 1.957 -18.729 1.00 92.44 71 LYS A CA 1
ATOM 512 C C . LYS A 1 71 ? 2.540 1.145 -17.475 1.00 92.44 71 LYS A C 1
ATOM 514 O O . LYS A 1 71 ? 1.388 1.060 -17.073 1.00 92.44 71 LYS A O 1
ATOM 519 N N . SER A 1 72 ? 3.567 0.532 -16.887 1.00 93.69 72 SER A N 1
ATOM 520 C CA . SER A 1 72 ? 3.415 -0.409 -15.780 1.00 93.69 72 SER A CA 1
ATOM 521 C C . SER A 1 72 ? 4.674 -0.545 -14.928 1.00 93.69 72 SER A C 1
ATOM 523 O O . SER A 1 72 ? 5.778 -0.252 -15.391 1.00 93.69 72 SER A O 1
ATOM 525 N N . ILE A 1 73 ? 4.496 -1.037 -13.702 1.00 95.81 73 ILE A N 1
ATOM 526 C CA . ILE A 1 73 ? 5.544 -1.501 -12.791 1.00 95.81 73 ILE A CA 1
ATOM 527 C C . ILE A 1 73 ? 5.215 -2.924 -12.348 1.00 95.81 73 ILE A C 1
ATOM 529 O O . ILE A 1 73 ? 4.081 -3.242 -11.990 1.00 95.81 73 ILE A O 1
ATOM 533 N N . SER A 1 74 ? 6.206 -3.807 -12.357 1.00 96.56 74 SER A N 1
ATOM 534 C CA . SER A 1 74 ? 6.050 -5.177 -11.875 1.00 96.56 74 SER A CA 1
ATOM 535 C C . SER A 1 74 ? 7.279 -5.630 -11.097 1.00 96.56 74 SER A C 1
ATOM 537 O O . SER A 1 74 ? 8.402 -5.546 -11.594 1.00 96.56 74 SER A O 1
ATOM 539 N N . VAL A 1 75 ? 7.066 -6.136 -9.884 1.00 97.69 75 VAL A N 1
ATOM 540 C CA . VAL A 1 75 ? 8.074 -6.836 -9.082 1.00 97.69 75 VAL A CA 1
ATOM 541 C C . VAL A 1 75 ? 7.762 -8.324 -9.148 1.00 97.69 75 VAL A C 1
ATOM 543 O O . VAL A 1 75 ? 6.789 -8.767 -8.543 1.00 97.69 75 VAL A O 1
ATOM 546 N N . THR A 1 76 ? 8.558 -9.076 -9.910 1.00 93.88 76 THR A N 1
ATOM 547 C CA . THR A 1 76 ? 8.238 -10.465 -10.297 1.00 93.88 76 THR A CA 1
ATOM 548 C C . THR A 1 76 ? 9.305 -11.492 -9.923 1.00 93.88 76 THR A C 1
ATOM 550 O O . THR A 1 76 ? 9.196 -12.675 -10.242 1.00 93.88 76 THR A O 1
ATOM 553 N N . GLY A 1 77 ? 10.401 -11.066 -9.296 1.00 85.69 77 GLY A N 1
ATOM 554 C CA . GLY A 1 77 ? 11.420 -12.000 -8.828 1.00 85.69 77 GLY A CA 1
ATOM 555 C C . GLY A 1 77 ? 11.002 -12.620 -7.502 1.00 85.69 77 GLY A C 1
ATOM 556 O O . GLY A 1 77 ? 10.877 -11.894 -6.524 1.00 85.69 77 GLY A O 1
ATOM 557 N N . SER A 1 78 ? 10.844 -13.943 -7.431 1.00 87.44 78 SER A N 1
ATOM 558 C CA . SER A 1 78 ? 10.506 -14.641 -6.179 1.00 87.44 78 SER A CA 1
ATOM 559 C C . SER A 1 78 ? 11.429 -14.225 -5.026 1.00 87.44 78 SER A C 1
ATOM 561 O O . SER A 1 78 ? 12.641 -14.427 -5.107 1.00 87.44 78 SER A O 1
ATOM 563 N N . GLY A 1 79 ? 10.866 -13.689 -3.939 1.00 91.06 79 GLY A N 1
ATOM 564 C CA . GLY A 1 79 ? 11.652 -13.250 -2.779 1.00 91.06 79 GLY A CA 1
ATOM 565 C C . GLY A 1 79 ? 12.373 -11.912 -2.966 1.00 91.06 79 GLY A C 1
ATOM 566 O O . GLY A 1 79 ? 13.243 -11.581 -2.160 1.00 91.06 79 GLY A O 1
ATOM 567 N N . SER A 1 80 ? 12.076 -11.159 -4.030 1.00 95.19 80 SER A N 1
ATOM 568 C CA . SER A 1 80 ? 12.740 -9.878 -4.290 1.00 95.19 80 SER A CA 1
ATOM 569 C C . SER A 1 80 ? 12.299 -8.824 -3.293 1.00 95.19 80 SER A C 1
ATOM 571 O O . SER A 1 80 ? 11.116 -8.701 -2.995 1.00 95.19 80 SER A O 1
ATOM 573 N N . ASN A 1 81 ? 13.253 -8.019 -2.838 1.00 97.00 81 ASN A N 1
ATOM 574 C CA . ASN A 1 81 ? 12.989 -6.816 -2.066 1.00 97.00 81 ASN A CA 1
ATOM 575 C C . ASN A 1 81 ? 13.433 -5.599 -2.879 1.00 97.00 81 ASN A C 1
ATOM 577 O O . ASN A 1 81 ? 14.632 -5.394 -3.097 1.00 97.00 81 ASN A O 1
ATOM 581 N N . VAL A 1 82 ? 12.463 -4.841 -3.377 1.00 97.69 82 VAL A N 1
ATOM 582 C CA . VAL A 1 82 ? 12.682 -3.654 -4.200 1.00 97.69 82 VAL A CA 1
ATOM 583 C C . VAL A 1 82 ? 12.355 -2.431 -3.367 1.00 97.69 82 VAL A C 1
ATOM 585 O O . VAL A 1 82 ? 11.214 -2.249 -2.961 1.00 97.69 82 VAL A O 1
ATOM 588 N N . VAL A 1 83 ? 13.347 -1.578 -3.150 1.00 96.00 83 VAL A N 1
ATOM 589 C CA . VAL A 1 83 ? 13.174 -0.265 -2.535 1.00 96.00 83 VAL A CA 1
ATOM 590 C C . VAL A 1 83 ? 13.265 0.782 -3.631 1.00 96.00 83 VAL A C 1
ATOM 592 O O . VAL A 1 83 ? 14.276 0.856 -4.331 1.00 96.00 83 VAL A O 1
ATOM 595 N N . ILE A 1 84 ? 12.235 1.606 -3.769 1.00 94.81 84 ILE A N 1
ATOM 596 C CA . ILE A 1 84 ? 12.265 2.793 -4.617 1.00 94.81 84 ILE A CA 1
ATOM 597 C C . ILE A 1 84 ? 12.139 3.994 -3.683 1.00 94.81 84 ILE A C 1
ATOM 599 O O . ILE A 1 84 ? 11.224 4.064 -2.864 1.00 94.81 84 ILE A O 1
ATOM 603 N N . ASP A 1 85 ? 13.076 4.929 -3.785 1.00 91.75 85 ASP A N 1
ATOM 604 C CA . ASP A 1 85 ? 13.208 6.018 -2.825 1.00 91.75 85 ASP A CA 1
ATOM 605 C C . ASP A 1 85 ? 13.451 7.360 -3.525 1.00 91.75 85 ASP A C 1
ATOM 607 O O . ASP A 1 85 ? 14.430 7.526 -4.263 1.00 91.75 85 ASP A O 1
ATOM 611 N N . GLY A 1 86 ? 12.553 8.318 -3.306 1.00 88.88 86 GLY A N 1
ATOM 612 C CA . GLY A 1 86 ? 12.648 9.673 -3.840 1.00 88.88 86 GLY A CA 1
ATOM 613 C C . GLY A 1 86 ? 13.758 10.492 -3.187 1.00 88.88 86 GLY A C 1
ATOM 614 O O . GLY A 1 86 ? 13.865 10.569 -1.970 1.00 88.88 86 GLY A O 1
ATOM 615 N N . GLN A 1 87 ? 14.589 11.149 -3.998 1.00 78.75 87 GLN A N 1
ATOM 616 C CA . GLN A 1 87 ? 15.727 11.948 -3.513 1.00 78.75 87 GLN A CA 1
ATOM 617 C C . GLN A 1 87 ? 15.468 13.470 -3.453 1.00 78.75 87 GLN A C 1
ATOM 619 O O . GLN A 1 87 ? 16.365 14.220 -3.071 1.00 78.75 87 GLN A O 1
ATOM 624 N N . ALA A 1 88 ? 14.282 13.952 -3.840 1.00 63.72 88 ALA A N 1
ATOM 625 C CA . ALA A 1 88 ? 13.937 15.378 -3.904 1.00 63.72 88 ALA A CA 1
ATOM 626 C C . ALA A 1 88 ? 12.445 15.619 -3.605 1.00 63.72 88 ALA A C 1
ATOM 628 O O . ALA A 1 88 ? 11.669 14.670 -3.569 1.00 63.72 88 ALA A O 1
ATOM 629 N N . ALA A 1 89 ? 12.063 16.893 -3.424 1.00 63.00 89 ALA A N 1
ATOM 630 C CA . ALA A 1 89 ? 10.811 17.306 -2.781 1.00 63.00 89 ALA A CA 1
ATOM 631 C C . ALA A 1 89 ? 9.516 16.742 -3.392 1.00 63.00 89 ALA A C 1
ATOM 633 O O . ALA A 1 89 ? 8.538 16.666 -2.663 1.00 63.00 89 ALA A O 1
ATOM 634 N N . ILE A 1 90 ? 9.489 16.334 -4.669 1.00 62.53 90 ILE A N 1
ATOM 635 C CA . ILE A 1 90 ? 8.415 15.502 -5.238 1.00 62.53 90 ILE A CA 1
ATOM 636 C C . ILE A 1 90 ? 8.990 14.712 -6.424 1.00 62.53 90 ILE A C 1
ATOM 638 O O . ILE A 1 90 ? 9.213 15.281 -7.492 1.00 62.53 90 ILE A O 1
ATOM 642 N N . ASN A 1 91 ? 9.215 13.408 -6.263 1.00 83.25 91 ASN A N 1
ATOM 643 C CA . ASN A 1 91 ? 9.347 12.494 -7.402 1.00 83.25 91 ASN A CA 1
ATOM 644 C C . ASN A 1 91 ? 8.018 11.770 -7.584 1.00 83.25 91 ASN A C 1
ATOM 646 O O . ASN A 1 91 ? 7.464 11.289 -6.596 1.00 83.25 91 ASN A O 1
ATOM 650 N N . SER A 1 92 ? 7.516 11.693 -8.817 1.00 89.88 92 SER A N 1
ATOM 651 C CA . SER A 1 92 ? 6.309 10.929 -9.124 1.00 89.88 92 SER A CA 1
ATOM 652 C C . SER A 1 92 ? 6.569 9.780 -10.089 1.00 89.88 92 SER A C 1
ATOM 654 O O . SER A 1 92 ? 7.467 9.841 -10.932 1.00 89.88 92 SER A O 1
ATOM 656 N N . ILE A 1 93 ? 5.763 8.733 -9.952 1.00 93.00 93 ILE A N 1
ATOM 657 C CA . ILE A 1 93 ? 5.576 7.694 -10.954 1.00 93.00 93 ILE A CA 1
ATOM 658 C C . ILE A 1 93 ? 4.114 7.746 -11.377 1.00 93.00 93 ILE A C 1
ATOM 660 O O . ILE A 1 93 ? 3.229 7.340 -10.624 1.00 93.00 93 ILE A O 1
ATOM 664 N N . ASP A 1 94 ? 3.881 8.196 -12.603 1.00 92.69 94 ASP A N 1
ATOM 665 C CA . ASP A 1 94 ? 2.549 8.231 -13.190 1.00 92.69 94 ASP A CA 1
ATOM 666 C C . ASP A 1 94 ? 2.335 6.971 -14.041 1.00 92.69 94 ASP A C 1
ATOM 668 O O . ASP A 1 94 ? 2.988 6.769 -15.071 1.00 92.69 94 ASP A O 1
ATOM 672 N N . ILE A 1 95 ? 1.407 6.113 -13.625 1.00 91.50 95 ILE A N 1
ATOM 673 C CA . ILE A 1 95 ? 1.042 4.868 -14.307 1.00 91.50 95 ILE A CA 1
ATOM 674 C C . ILE A 1 95 ? -0.204 5.147 -15.145 1.00 91.50 95 ILE A C 1
ATOM 676 O O . ILE A 1 95 ? -1.318 5.220 -14.631 1.00 91.50 95 ILE A O 1
ATOM 680 N N . THR A 1 96 ? -0.008 5.361 -16.448 1.00 83.50 96 THR A N 1
ATOM 681 C CA . THR A 1 96 ? -0.991 6.088 -17.279 1.00 83.50 96 THR A CA 1
ATOM 682 C C . THR A 1 96 ? -1.715 5.265 -18.335 1.00 83.50 96 THR A C 1
ATOM 684 O O . THR A 1 96 ? -2.664 5.768 -18.933 1.00 83.50 96 THR A O 1
ATOM 687 N N . SER A 1 97 ? -1.314 4.018 -18.601 1.00 71.06 97 SER A N 1
ATOM 688 C CA . SER A 1 97 ? -2.070 3.185 -19.544 1.00 71.06 97 SER A CA 1
ATOM 689 C C . SER A 1 97 ? -2.028 1.694 -19.220 1.00 71.06 97 SER A C 1
ATOM 691 O O . SER A 1 97 ? -0.981 1.055 -19.249 1.00 71.06 97 SER A O 1
ATOM 693 N N . GLY A 1 98 ? -3.205 1.129 -18.963 1.00 59.22 98 GLY A N 1
ATOM 694 C CA . GLY A 1 98 ? -3.465 -0.300 -19.074 1.00 59.22 98 GLY A CA 1
ATOM 695 C C . GLY A 1 98 ? -4.107 -0.582 -20.425 1.00 59.22 9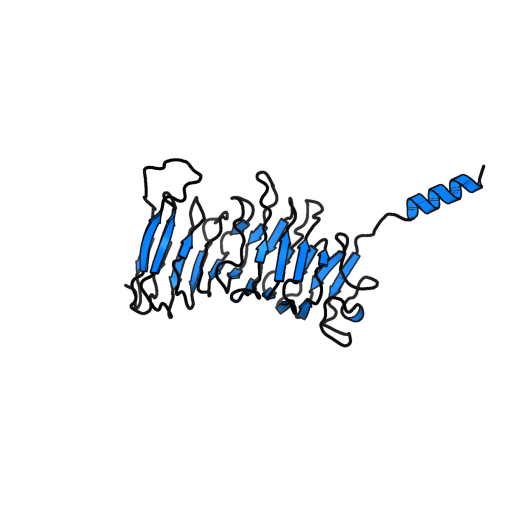8 GLY A C 1
ATOM 696 O O . GLY A 1 98 ? -4.883 0.219 -20.933 1.00 59.22 98 GLY A O 1
ATOM 697 N N . ASP A 1 99 ? -3.823 -1.737 -21.012 1.00 59.12 99 ASP A N 1
ATOM 698 C CA . ASP A 1 99 ? -4.564 -2.259 -22.172 1.00 59.12 99 ASP A CA 1
ATOM 699 C C . ASP A 1 99 ? -5.928 -2.861 -21.765 1.00 59.12 99 ASP A C 1
ATOM 701 O O . ASP A 1 99 ? -6.528 -3.632 -22.514 1.00 59.12 99 ASP A O 1
ATOM 705 N N . GLY A 1 100 ? -6.411 -2.513 -20.565 1.00 57.41 100 GLY A N 1
ATOM 706 C CA . GLY A 1 100 ? -7.662 -2.970 -19.963 1.00 57.41 100 GLY A CA 1
ATOM 707 C C . GLY A 1 100 ? -7.662 -4.429 -19.498 1.00 57.41 100 GLY A C 1
ATOM 708 O O . GLY A 1 100 ? -8.619 -4.837 -18.848 1.00 57.41 100 GLY A O 1
ATOM 709 N N . ASN A 1 101 ? -6.616 -5.209 -19.799 1.00 60.22 101 ASN A N 1
ATOM 710 C CA . ASN A 1 101 ? -6.624 -6.666 -19.618 1.00 60.22 101 ASN A CA 1
ATOM 711 C C . ASN A 1 101 ? -5.516 -7.206 -18.703 1.00 60.22 101 ASN A C 1
ATOM 713 O O . ASN A 1 101 ? -5.576 -8.374 -18.324 1.00 60.22 101 ASN A O 1
ATOM 717 N N . ALA A 1 102 ? -4.514 -6.398 -18.350 1.00 71.50 102 ALA A N 1
ATOM 718 C CA . ALA A 1 102 ? -3.427 -6.804 -17.464 1.00 71.50 102 ALA A CA 1
ATOM 719 C C . ALA A 1 102 ? -3.220 -5.799 -16.319 1.00 71.50 102 ALA A C 1
ATOM 721 O O . ALA A 1 102 ? -3.369 -4.591 -16.537 1.00 71.50 102 ALA A O 1
ATOM 722 N N . PRO A 1 103 ? -2.837 -6.269 -15.114 1.00 75.44 103 PRO A N 1
ATOM 723 C CA . PRO A 1 103 ? -2.448 -5.375 -14.037 1.00 75.44 103 PRO A CA 1
ATOM 724 C C . PRO A 1 103 ? -1.211 -4.582 -14.464 1.00 75.44 103 PRO A C 1
ATOM 726 O O . PRO A 1 103 ? -0.190 -5.146 -14.862 1.00 75.44 103 PRO A O 1
ATOM 729 N N . THR A 1 104 ? -1.291 -3.259 -14.382 1.00 88.25 104 THR A N 1
ATOM 730 C CA . THR A 1 104 ? -0.158 -2.373 -14.673 1.00 88.25 104 THR A CA 1
ATOM 731 C C . THR A 1 104 ? 0.669 -2.077 -13.427 1.00 88.25 104 THR A C 1
ATOM 733 O O . THR A 1 104 ? 1.737 -1.484 -13.526 1.00 88.25 104 THR A O 1
ATOM 736 N N . PHE A 1 105 ? 0.225 -2.529 -12.259 1.00 94.19 105 PHE A N 1
ATOM 737 C CA . PHE A 1 105 ? 1.012 -2.526 -11.036 1.00 94.19 105 PHE A CA 1
ATOM 738 C C . PHE A 1 105 ? 0.947 -3.901 -10.396 1.00 94.19 105 PHE A C 1
ATOM 740 O O . PHE A 1 105 ? -0.132 -4.350 -10.024 1.00 94.19 105 PHE A O 1
ATOM 747 N N . THR A 1 106 ? 2.085 -4.580 -10.287 1.00 96.00 106 THR A N 1
ATOM 748 C CA . THR A 1 106 ? 2.136 -5.937 -9.730 1.00 96.00 106 THR A CA 1
ATOM 749 C C . THR A 1 106 ? 3.247 -6.069 -8.700 1.00 96.00 106 THR A C 1
ATOM 751 O O . THR A 1 106 ? 4.395 -5.719 -8.973 1.00 96.00 106 THR A O 1
ATOM 754 N N . VAL A 1 107 ? 2.914 -6.634 -7.541 1.00 97.88 107 VAL A N 1
ATOM 755 C CA . VAL A 1 107 ? 3.880 -7.154 -6.565 1.00 97.88 107 VAL A CA 1
ATOM 756 C C . VAL A 1 107 ? 3.601 -8.641 -6.381 1.00 97.88 107 VAL A C 1
ATOM 758 O O . VAL A 1 107 ? 2.586 -9.011 -5.785 1.00 97.88 107 VAL A O 1
ATOM 761 N N . ASP A 1 108 ? 4.477 -9.494 -6.907 1.00 97.56 108 ASP A N 1
ATOM 762 C CA . ASP A 1 108 ? 4.295 -10.944 -6.848 1.00 97.56 108 ASP A CA 1
ATOM 763 C C . ASP A 1 108 ? 4.372 -11.486 -5.421 1.00 97.56 108 ASP A C 1
ATOM 765 O O . ASP A 1 108 ? 4.978 -10.897 -4.522 1.00 97.56 108 ASP A O 1
ATOM 769 N N . ALA A 1 109 ? 3.762 -12.656 -5.222 1.00 96.69 109 ALA A N 1
ATOM 770 C CA . ALA A 1 109 ? 3.788 -13.352 -3.945 1.00 96.69 109 ALA A CA 1
ATOM 771 C C . ALA A 1 109 ? 5.231 -13.526 -3.444 1.00 96.69 109 ALA A C 1
ATOM 773 O O . ALA A 1 109 ? 6.153 -13.795 -4.219 1.00 96.69 109 ALA A O 1
ATOM 774 N N . ASN A 1 110 ? 5.418 -13.392 -2.130 1.00 95.62 110 ASN A N 1
ATOM 775 C CA . ASN A 1 110 ? 6.722 -13.424 -1.457 1.00 95.62 110 ASN A CA 1
ATOM 776 C C . ASN A 1 110 ? 7.704 -12.310 -1.865 1.00 95.62 110 ASN A C 1
ATOM 778 O O . ASN A 1 110 ? 8.859 -12.364 -1.450 1.00 95.62 110 ASN A O 1
ATOM 782 N N . SER A 1 111 ? 7.291 -11.326 -2.665 1.00 98.00 111 SER A N 1
ATOM 783 C CA . SER A 1 111 ? 8.114 -10.159 -2.996 1.00 98.0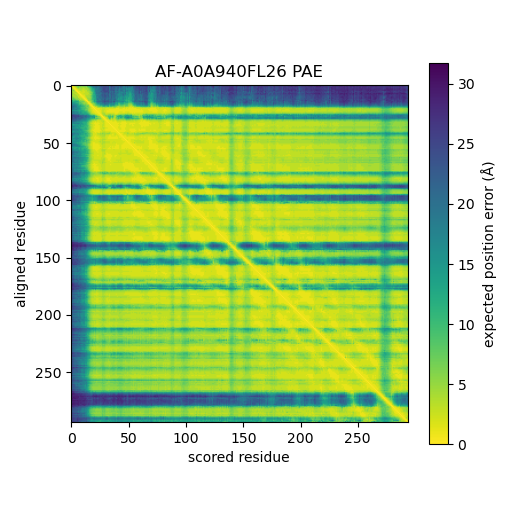0 111 SER A CA 1
ATOM 784 C C . SER A 1 111 ? 7.676 -8.946 -2.185 1.00 98.00 111 SER A C 1
ATOM 786 O O . SER A 1 111 ? 6.524 -8.860 -1.759 1.00 98.00 111 SER A O 1
ATOM 788 N N . THR A 1 112 ? 8.586 -7.995 -2.010 1.00 98.25 112 THR A N 1
ATOM 789 C CA . THR A 1 112 ? 8.321 -6.716 -1.358 1.00 98.25 112 THR A CA 1
ATOM 790 C C . THR A 1 112 ? 8.632 -5.574 -2.312 1.00 98.25 112 THR A C 1
ATOM 792 O O . THR A 1 112 ? 9.712 -5.537 -2.907 1.00 98.25 112 THR A O 1
ATOM 795 N N . LEU A 1 113 ? 7.701 -4.629 -2.419 1.00 97.88 113 LEU A N 1
ATOM 796 C CA . LEU A 1 113 ? 7.938 -3.305 -2.979 1.00 97.88 113 LEU A CA 1
ATOM 797 C C . LEU A 1 113 ? 7.816 -2.278 -1.853 1.00 97.88 113 LEU A C 1
ATOM 799 O O . LEU A 1 113 ? 6.755 -2.141 -1.257 1.00 97.88 113 LEU A O 1
ATOM 803 N N . ASP A 1 114 ? 8.902 -1.579 -1.560 1.00 96.25 114 ASP A N 1
ATOM 804 C CA . ASP A 1 114 ? 8.999 -0.556 -0.525 1.00 96.25 114 ASP A CA 1
ATOM 805 C C . ASP A 1 114 ? 9.174 0.810 -1.187 1.00 96.25 114 ASP A C 1
ATOM 807 O O . ASP A 1 114 ? 10.178 1.070 -1.855 1.00 96.25 114 ASP A O 1
ATOM 811 N N . LEU A 1 115 ? 8.159 1.656 -1.050 1.00 94.50 115 LEU A N 1
ATOM 812 C CA . LEU A 1 115 ? 8.101 2.981 -1.646 1.00 94.50 115 LEU A CA 1
ATOM 813 C C . LEU A 1 115 ? 8.326 4.035 -0.566 1.00 94.50 115 LEU A C 1
ATOM 815 O O . LEU A 1 115 ? 7.628 4.063 0.451 1.00 94.50 115 LEU A O 1
ATOM 819 N N . ALA A 1 116 ? 9.290 4.919 -0.806 1.00 90.81 116 ALA A N 1
ATOM 820 C CA . ALA A 1 116 ? 9.622 6.015 0.089 1.00 90.81 116 ALA A CA 1
ATOM 821 C C . ALA A 1 116 ? 9.708 7.351 -0.659 1.00 90.81 116 ALA A C 1
ATOM 823 O O . ALA A 1 116 ? 10.283 7.433 -1.745 1.00 90.81 116 ALA A O 1
ATOM 824 N N . ARG A 1 117 ? 9.182 8.416 -0.038 1.00 87.75 117 ARG A N 1
ATOM 825 C CA . ARG A 1 117 ? 9.349 9.814 -0.480 1.00 87.75 117 ARG A CA 1
ATOM 826 C C . ARG A 1 117 ? 8.935 10.056 -1.941 1.00 87.75 117 ARG A C 1
ATOM 828 O O . ARG A 1 117 ? 9.634 10.747 -2.683 1.00 87.75 117 ARG A O 1
ATOM 835 N N . MET A 1 118 ? 7.822 9.462 -2.380 1.00 88.12 118 MET A N 1
ATOM 836 C CA . MET A 1 118 ? 7.343 9.611 -3.760 1.00 88.12 118 MET A CA 1
ATOM 837 C C . MET A 1 118 ? 5.824 9.621 -3.906 1.00 88.12 118 MET A C 1
ATOM 839 O O . MET A 1 118 ? 5.093 8.987 -3.157 1.00 88.12 118 MET A O 1
ATOM 843 N N . LEU A 1 119 ? 5.347 10.247 -4.968 1.00 89.44 119 LEU A N 1
ATOM 844 C CA . LEU A 1 119 ? 3.963 10.142 -5.402 1.00 89.44 119 LEU A CA 1
ATOM 845 C C . LEU A 1 119 ? 3.825 9.002 -6.426 1.00 89.44 119 LEU A C 1
ATOM 847 O O . LEU A 1 119 ? 4.525 8.991 -7.432 1.00 89.44 119 LEU A O 1
ATOM 851 N N . VAL A 1 120 ? 2.915 8.059 -6.215 1.00 91.81 120 VAL A N 1
ATOM 852 C CA . VAL A 1 120 ? 2.500 7.093 -7.241 1.00 91.81 120 VAL A CA 1
ATOM 853 C C . VAL A 1 120 ? 1.088 7.445 -7.668 1.00 91.81 120 VAL A C 1
ATOM 855 O O . VAL A 1 120 ? 0.173 7.404 -6.849 1.00 91.81 120 VAL A O 1
ATOM 858 N N . VAL A 1 121 ? 0.923 7.806 -8.938 1.00 90.31 121 VAL A N 1
ATOM 859 C CA . VAL A 1 121 ? -0.365 8.207 -9.511 1.00 90.31 121 VAL A CA 1
ATOM 860 C C . VAL A 1 121 ? -0.858 7.128 -10.453 1.00 90.31 121 VAL A C 1
ATOM 862 O O . VAL A 1 121 ? -0.154 6.734 -11.383 1.00 90.31 121 VAL A O 1
ATOM 865 N N . PHE A 1 122 ? -2.093 6.689 -10.249 1.00 88.62 122 PHE A N 1
ATOM 866 C CA . PHE A 1 122 ? -2.781 5.795 -11.167 1.00 88.62 122 PHE A CA 1
ATOM 867 C C . PHE A 1 122 ? -3.743 6.595 -12.042 1.00 88.62 122 PHE A C 1
ATOM 869 O O . PHE A 1 122 ? -4.553 7.371 -11.541 1.00 88.62 122 PHE A O 1
ATOM 876 N N . ALA A 1 123 ? -3.665 6.407 -13.358 1.00 87.25 123 ALA A N 1
ATOM 877 C CA . ALA A 1 123 ? -4.715 6.882 -14.252 1.00 87.25 123 ALA A CA 1
ATOM 878 C C . ALA A 1 123 ? -6.005 6.062 -14.083 1.00 87.25 123 ALA A C 1
ATOM 880 O O . ALA A 1 123 ? -6.017 4.987 -13.481 1.00 87.25 123 ALA A O 1
ATOM 881 N N . ASP A 1 124 ? -7.097 6.549 -14.668 1.00 81.31 124 ASP A N 1
ATOM 882 C CA . ASP A 1 124 ? -8.353 5.804 -14.719 1.00 81.31 124 ASP A CA 1
ATOM 883 C C . ASP A 1 124 ? -8.191 4.454 -15.435 1.00 81.31 124 ASP A C 1
ATOM 885 O O . ASP A 1 124 ? -7.378 4.298 -16.349 1.00 81.31 124 ASP A O 1
ATOM 889 N N . ASN A 1 125 ? -9.036 3.487 -15.074 1.00 79.12 125 ASN A N 1
ATOM 890 C CA . ASN A 1 125 ? -9.073 2.136 -15.649 1.00 79.12 125 ASN A CA 1
ATOM 891 C C . ASN A 1 125 ? -7.784 1.320 -15.479 1.00 79.12 125 ASN A C 1
ATOM 893 O O . ASN A 1 125 ? -7.573 0.320 -16.172 1.00 79.12 125 ASN A O 1
ATOM 897 N N . ILE A 1 126 ? -6.925 1.723 -14.547 1.00 84.06 126 ILE A N 1
ATOM 898 C CA . ILE A 1 126 ? -5.741 0.968 -14.173 1.00 84.06 126 ILE A CA 1
ATOM 899 C C . ILE A 1 126 ? -6.108 -0.142 -13.186 1.00 84.06 126 ILE A C 1
ATOM 901 O O . ILE A 1 126 ? -6.796 0.080 -12.199 1.00 84.06 126 ILE A O 1
ATOM 905 N N . GLN A 1 127 ? -5.627 -1.354 -13.460 1.00 87.81 127 GLN A N 1
ATOM 906 C CA . GLN A 1 127 ? -5.711 -2.484 -12.540 1.00 87.81 127 GLN A CA 1
ATOM 907 C C . GLN A 1 127 ? -4.360 -2.694 -11.863 1.00 87.81 127 GLN A C 1
ATOM 909 O O . GLN A 1 127 ? -3.306 -2.542 -12.488 1.00 87.81 127 GLN A O 1
ATOM 914 N N . GLY A 1 128 ? -4.390 -3.109 -10.604 1.00 91.50 128 GLY A N 1
ATOM 915 C CA . GLY A 1 128 ? -3.196 -3.504 -9.873 1.00 91.50 128 GLY A CA 1
ATOM 916 C C . GLY A 1 128 ? -3.414 -4.777 -9.075 1.00 91.50 128 GLY A C 1
ATOM 917 O O . GLY A 1 128 ? -4.543 -5.215 -8.850 1.00 91.50 128 GLY A O 1
ATOM 918 N N . THR A 1 129 ? -2.321 -5.417 -8.684 1.00 95.38 129 THR A N 1
ATOM 919 C CA . THR A 1 129 ? -2.346 -6.607 -7.842 1.00 95.38 129 THR A CA 1
ATOM 920 C C . THR A 1 129 ? -1.168 -6.615 -6.877 1.00 95.38 129 THR A C 1
ATOM 922 O O . THR A 1 129 ? -0.009 -6.562 -7.284 1.00 95.38 129 THR A O 1
ATOM 925 N N . VAL A 1 130 ? -1.460 -6.746 -5.587 1.00 97.81 130 VAL A N 1
ATOM 926 C CA . VAL A 1 130 ? -0.463 -6.963 -4.533 1.00 97.81 130 VAL A CA 1
ATOM 927 C C . VAL A 1 130 ? -0.673 -8.362 -3.969 1.00 97.81 130 VAL A C 1
ATOM 929 O O . VAL A 1 130 ? -1.552 -8.581 -3.142 1.00 97.81 130 VAL A O 1
ATOM 932 N N . ASN A 1 131 ? 0.118 -9.321 -4.448 1.00 97.88 131 ASN A N 1
ATOM 933 C CA . ASN A 1 131 ? 0.167 -10.691 -3.926 1.00 97.88 131 ASN A CA 1
ATOM 934 C C . ASN A 1 131 ? 1.229 -10.849 -2.827 1.00 97.88 131 ASN A C 1
ATOM 936 O O . ASN A 1 131 ? 1.115 -11.732 -1.981 1.00 97.88 131 ASN A O 1
ATOM 940 N N . GLY A 1 132 ? 2.286 -10.035 -2.878 1.00 97.94 132 GLY A N 1
ATOM 941 C CA . GLY A 1 132 ? 3.328 -9.944 -1.858 1.00 97.94 132 GLY A CA 1
ATOM 942 C C . GLY A 1 132 ? 3.055 -8.830 -0.850 1.00 97.94 132 GLY A C 1
ATOM 943 O O . GLY A 1 132 ? 1.930 -8.670 -0.381 1.00 97.94 132 GLY A O 1
ATOM 944 N N . THR A 1 133 ? 4.085 -8.047 -0.542 1.00 98.31 133 THR A N 1
ATOM 945 C CA . THR A 1 133 ? 4.008 -6.920 0.391 1.00 98.31 133 THR A CA 1
ATOM 946 C C . THR A 1 133 ? 4.289 -5.603 -0.326 1.00 98.31 133 THR A C 1
ATOM 948 O O . THR A 1 133 ? 5.341 -5.434 -0.940 1.00 98.31 133 THR A O 1
ATOM 951 N N . LEU A 1 134 ? 3.378 -4.644 -0.210 1.00 97.94 134 LEU A N 1
ATOM 952 C CA . LEU A 1 134 ? 3.606 -3.248 -0.571 1.00 97.94 134 LEU A CA 1
ATOM 953 C C . LEU A 1 134 ? 3.812 -2.440 0.712 1.00 97.94 134 LEU A C 1
ATOM 955 O O . LEU A 1 134 ? 2.923 -2.404 1.554 1.00 97.94 134 LEU A O 1
ATOM 959 N N . ILE A 1 135 ? 4.965 -1.797 0.865 1.00 96.44 135 ILE A N 1
ATOM 960 C CA . ILE A 1 135 ? 5.262 -0.907 1.990 1.00 96.44 135 ILE A CA 1
ATOM 961 C C . ILE A 1 135 ? 5.225 0.529 1.480 1.00 96.44 135 ILE A C 1
ATOM 963 O O . ILE A 1 135 ? 5.906 0.869 0.513 1.00 96.44 135 ILE A O 1
ATOM 967 N N . LEU A 1 136 ? 4.453 1.374 2.152 1.00 93.88 136 LEU A N 1
ATOM 968 C CA . LEU A 1 136 ? 4.360 2.802 1.892 1.00 93.88 136 LEU A CA 1
ATOM 969 C C . LEU A 1 136 ? 4.989 3.545 3.069 1.00 93.88 136 LEU A C 1
ATOM 971 O O . LEU A 1 136 ? 4.555 3.411 4.216 1.00 93.88 136 LEU A O 1
ATOM 975 N N . ARG A 1 137 ? 6.048 4.312 2.803 1.00 88.88 137 ARG A N 1
ATOM 976 C CA . ARG A 1 137 ? 6.744 5.106 3.821 1.00 88.88 137 ARG A CA 1
ATOM 977 C C . ARG A 1 137 ? 6.476 6.582 3.632 1.00 88.88 137 ARG A C 1
ATOM 979 O O . ARG A 1 137 ? 6.677 7.115 2.544 1.00 88.88 137 ARG A O 1
ATOM 986 N N . GLY A 1 138 ? 6.158 7.271 4.716 1.00 72.19 138 GLY A N 1
ATOM 987 C CA . GLY A 1 138 ? 6.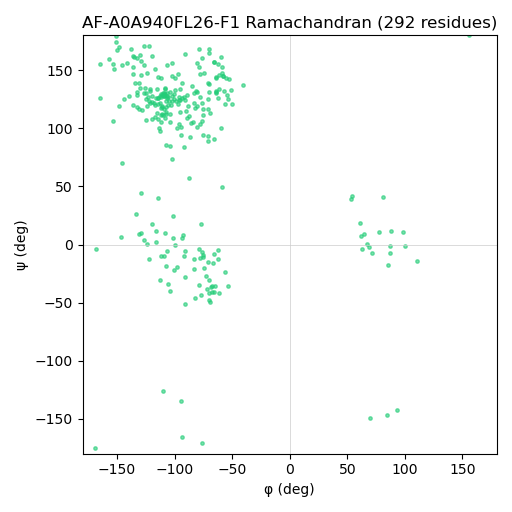152 8.724 4.739 1.00 72.19 138 GLY A CA 1
ATOM 988 C C . GLY A 1 138 ? 6.689 9.286 6.042 1.00 72.19 138 GLY A C 1
ATOM 989 O O . GLY A 1 138 ? 6.680 8.619 7.078 1.00 72.19 138 GLY A O 1
ATOM 990 N N . THR A 1 139 ? 7.166 10.523 5.978 1.00 62.66 139 THR A N 1
ATOM 991 C CA . THR A 1 139 ? 7.392 11.380 7.143 1.00 62.66 139 THR A CA 1
ATOM 992 C C . THR A 1 139 ? 6.680 12.723 6.943 1.00 62.66 139 THR A C 1
ATOM 994 O O . THR A 1 139 ? 6.112 13.014 5.889 1.00 62.66 139 THR A O 1
ATOM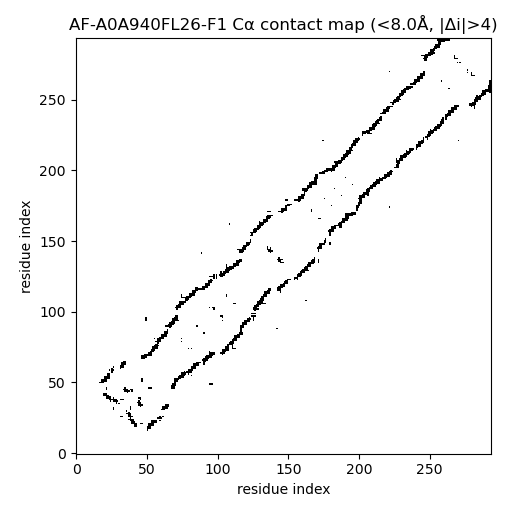 997 N N . ASN A 1 140 ? 6.642 13.539 7.993 1.00 52.31 140 ASN A N 1
ATOM 998 C CA . ASN A 1 140 ? 5.920 14.805 8.017 1.00 52.31 140 ASN A CA 1
ATOM 999 C C . ASN A 1 140 ? 6.462 15.862 7.023 1.00 52.31 140 ASN A C 1
ATOM 1001 O O . ASN A 1 140 ? 7.662 16.020 6.828 1.00 52.31 140 ASN A O 1
ATOM 1005 N N . ASN A 1 141 ? 5.529 16.642 6.461 1.00 51.72 141 ASN A N 1
ATOM 1006 C CA . ASN A 1 141 ? 5.668 17.936 5.768 1.00 51.72 141 ASN A CA 1
ATOM 1007 C C . ASN A 1 141 ? 6.484 18.069 4.466 1.00 51.72 141 ASN A C 1
ATOM 1009 O O . ASN A 1 141 ? 6.427 19.150 3.879 1.00 51.72 141 ASN A O 1
ATOM 1013 N N . SER A 1 142 ? 7.156 17.035 3.952 1.00 55.97 142 SER A N 1
ATOM 1014 C CA . SER A 1 142 ? 7.759 17.088 2.595 1.00 55.97 142 SER A CA 1
ATOM 1015 C C . SER A 1 142 ? 8.264 15.752 2.028 1.00 55.97 142 SER A C 1
ATOM 1017 O O . SER A 1 142 ? 8.691 15.715 0.881 1.00 55.97 142 SER A O 1
ATOM 1019 N N . ASP A 1 143 ? 8.204 14.669 2.805 1.00 64.06 143 ASP A N 1
ATOM 1020 C CA . ASP A 1 143 ? 8.852 13.380 2.518 1.00 64.06 143 ASP A CA 1
ATOM 1021 C C . ASP A 1 143 ? 7.839 12.218 2.634 1.00 64.06 143 ASP A C 1
ATOM 1023 O O . ASP A 1 143 ? 8.109 11.184 3.250 1.00 64.06 143 ASP A O 1
ATOM 1027 N N . TYR A 1 144 ? 6.627 12.379 2.091 1.00 70.00 144 TYR A N 1
ATOM 1028 C CA . TYR A 1 144 ? 5.606 11.327 2.149 1.00 70.00 144 TYR A CA 1
ATOM 1029 C C . TYR A 1 144 ? 5.524 10.525 0.854 1.00 70.00 144 TYR A C 1
ATOM 1031 O O . TYR A 1 144 ? 5.689 11.061 -0.242 1.00 70.00 144 TYR A O 1
ATOM 1039 N N . THR A 1 145 ? 5.277 9.220 0.996 1.00 76.38 145 THR A N 1
ATOM 1040 C CA . THR A 1 145 ? 4.748 8.430 -0.111 1.00 76.38 145 THR A CA 1
ATOM 1041 C C . THR A 1 145 ? 3.256 8.659 -0.189 1.00 76.38 145 THR A C 1
ATOM 1043 O O . THR A 1 145 ? 2.574 8.572 0.831 1.00 76.38 145 THR A O 1
ATOM 1046 N N . PHE A 1 146 ? 2.756 8.943 -1.381 1.00 84.19 146 PHE A N 1
ATOM 1047 C CA . PHE A 1 146 ? 1.326 9.048 -1.618 1.00 84.19 146 PHE A CA 1
ATOM 1048 C C . PHE A 1 146 ? 0.931 8.106 -2.737 1.00 84.19 146 PHE A C 1
ATOM 1050 O O . PHE A 1 146 ? 1.510 8.137 -3.820 1.00 84.19 146 PHE A O 1
ATOM 1057 N N . PHE A 1 147 ? -0.032 7.249 -2.454 1.00 87.31 147 PHE A N 1
ATOM 1058 C CA . PHE A 1 147 ? -0.568 6.254 -3.358 1.00 87.31 147 PHE A CA 1
ATOM 1059 C C . PHE A 1 147 ? -1.922 6.775 -3.846 1.00 87.31 147 PHE A C 1
ATOM 1061 O O . PHE A 1 147 ? -2.963 6.502 -3.248 1.00 87.31 147 PHE A O 1
ATOM 1068 N N . ALA A 1 148 ? -1.869 7.611 -4.887 1.00 88.25 148 ALA A N 1
ATOM 1069 C CA . ALA A 1 148 ? -3.009 8.338 -5.433 1.00 88.25 148 ALA A CA 1
ATOM 1070 C C . ALA A 1 148 ? -3.829 7.433 -6.352 1.00 88.25 148 ALA A C 1
ATOM 1072 O O . ALA A 1 148 ? -3.465 7.189 -7.508 1.00 88.25 148 ALA A O 1
ATOM 1073 N N . LEU A 1 149 ? -4.935 6.932 -5.810 1.00 85.38 149 LEU A N 1
ATOM 1074 C CA . LEU A 1 149 ? -5.899 6.111 -6.529 1.00 85.38 149 LEU A CA 1
ATOM 1075 C C . LEU A 1 149 ? -6.805 7.006 -7.402 1.00 85.38 149 LEU A C 1
ATOM 1077 O O . LEU A 1 149 ? -7.005 8.179 -7.082 1.00 85.38 149 LEU A O 1
ATOM 1081 N N . PRO A 1 150 ? -7.364 6.495 -8.511 1.00 80.62 150 PRO A N 1
ATOM 1082 C CA . PRO A 1 150 ? -8.262 7.267 -9.361 1.00 80.62 150 PRO A CA 1
ATOM 1083 C C . PRO A 1 150 ? -9.545 7.655 -8.617 1.00 80.62 150 PRO A C 1
ATOM 1085 O O . PRO A 1 150 ? -10.106 6.865 -7.860 1.00 80.62 150 PRO A O 1
ATOM 1088 N N . THR A 1 151 ? -10.046 8.860 -8.887 1.00 73.06 151 THR A N 1
ATOM 1089 C CA . THR A 1 151 ? -11.206 9.459 -8.201 1.00 73.06 151 THR A CA 1
ATOM 1090 C C . THR A 1 151 ? -12.465 9.530 -9.069 1.00 73.06 151 THR A C 1
ATOM 1092 O O . THR A 1 151 ? -13.451 10.162 -8.690 1.00 73.06 151 THR A O 1
ATOM 1095 N N . ASN A 1 152 ? -12.472 8.880 -10.238 1.00 72.25 152 ASN A N 1
ATOM 1096 C CA . ASN A 1 152 ? -13.620 8.872 -11.144 1.00 72.25 152 ASN A CA 1
ATOM 1097 C C . ASN A 1 152 ? -14.581 7.706 -10.854 1.00 72.25 152 ASN A C 1
ATOM 1099 O O . ASN A 1 152 ? -14.248 6.536 -11.049 1.00 72.25 152 ASN A O 1
ATOM 1103 N N . ALA A 1 153 ? -15.805 8.040 -10.430 1.00 58.84 153 ALA A N 1
ATOM 1104 C CA . ALA A 1 153 ? -16.875 7.075 -10.176 1.00 58.84 153 ALA A CA 1
ATOM 1105 C C . ALA A 1 153 ? -17.299 6.361 -11.472 1.00 58.84 153 ALA A C 1
ATOM 1107 O O . ALA A 1 153 ? -17.533 7.006 -12.495 1.00 58.84 153 ALA A O 1
ATOM 1108 N N . GLY A 1 154 ? -17.410 5.029 -11.426 1.00 59.41 154 GLY A N 1
ATOM 1109 C CA . GLY A 1 154 ? -17.762 4.191 -12.583 1.00 59.41 154 GLY A CA 1
ATOM 1110 C C . GLY A 1 154 ? -16.576 3.540 -13.301 1.00 59.41 154 GLY A C 1
ATOM 1111 O O . GLY A 1 154 ? -16.748 2.987 -14.387 1.00 59.41 154 GLY A O 1
ATOM 1112 N N . ASN A 1 155 ? -15.383 3.594 -12.711 1.00 64.62 155 ASN A N 1
ATOM 1113 C CA . ASN A 1 155 ? -14.219 2.856 -13.180 1.00 64.62 155 ASN A CA 1
ATOM 1114 C C . ASN A 1 155 ? -14.348 1.358 -12.806 1.00 64.62 155 ASN A C 1
ATOM 1116 O O . ASN A 1 155 ? -14.367 1.046 -11.619 1.00 64.62 155 ASN A O 1
ATOM 1120 N N . PRO A 1 156 ? -14.425 0.417 -13.770 1.00 64.44 156 PRO A N 1
ATOM 1121 C CA . PRO A 1 156 ? -14.525 -1.016 -13.479 1.00 64.44 156 PRO A CA 1
ATOM 1122 C C . PRO A 1 156 ? -13.193 -1.646 -13.042 1.00 64.44 156 PRO A C 1
ATOM 1124 O O . PRO A 1 156 ? -13.152 -2.840 -12.743 1.00 64.44 156 PRO A O 1
ATOM 1127 N N . ALA A 1 157 ? -12.085 -0.904 -13.099 1.00 75.38 157 ALA A N 1
ATOM 1128 C CA . ALA A 1 157 ? -10.782 -1.440 -12.756 1.00 75.38 157 ALA A CA 1
ATOM 1129 C C . ALA A 1 157 ? -10.612 -1.528 -11.238 1.00 75.38 157 ALA A C 1
ATOM 1131 O O . ALA A 1 157 ? -10.781 -0.543 -10.528 1.00 75.38 157 ALA A O 1
ATOM 1132 N N . VAL A 1 158 ? -10.241 -2.722 -10.775 1.00 85.81 158 VAL A N 1
ATOM 1133 C CA . VAL A 1 158 ? -10.051 -3.037 -9.360 1.00 85.81 158 VAL A CA 1
ATOM 1134 C C . VAL A 1 158 ? -8.569 -3.269 -9.083 1.00 85.81 158 VAL A C 1
ATOM 1136 O O . VAL A 1 158 ? -7.903 -4.081 -9.738 1.00 85.81 158 VAL A O 1
ATOM 1139 N N . PHE A 1 159 ? -8.053 -2.583 -8.075 1.00 91.06 159 PHE A N 1
ATOM 1140 C CA . PHE A 1 159 ? -6.758 -2.817 -7.467 1.00 91.06 159 PHE A CA 1
ATOM 1141 C C . PHE A 1 159 ? -6.897 -3.901 -6.391 1.00 91.06 159 PHE A C 1
ATOM 1143 O O . PHE A 1 159 ? -7.423 -3.674 -5.303 1.00 91.06 159 PHE A O 1
ATOM 1150 N N . ASN A 1 160 ? -6.437 -5.108 -6.712 1.00 94.38 160 ASN A N 1
ATOM 1151 C CA . ASN A 1 160 ? -6.610 -6.285 -5.869 1.00 94.38 160 ASN A CA 1
ATOM 1152 C C . ASN A 1 160 ? -5.462 -6.440 -4.870 1.00 94.38 160 ASN A C 1
ATOM 1154 O O . ASN A 1 160 ? -4.292 -6.514 -5.250 1.00 94.38 160 ASN A O 1
ATOM 1158 N N . VAL A 1 161 ? -5.791 -6.597 -3.596 1.00 97.19 161 VAL A N 1
ATOM 1159 C CA . VAL A 1 161 ? -4.837 -6.919 -2.536 1.00 97.19 161 VAL A CA 1
ATOM 1160 C C . VAL A 1 161 ? -5.100 -8.344 -2.075 1.00 97.19 161 VAL A C 1
ATOM 1162 O O . VAL A 1 161 ? -6.137 -8.644 -1.492 1.00 97.19 161 VAL A O 1
ATOM 1165 N N . ASN A 1 162 ? -4.156 -9.235 -2.360 1.00 97.88 162 ASN A N 1
ATOM 1166 C CA . ASN A 1 162 ? -4.154 -10.633 -1.917 1.00 97.88 162 ASN A CA 1
ATOM 1167 C C . ASN A 1 162 ? -3.103 -10.889 -0.823 1.00 97.88 162 ASN A C 1
ATOM 1169 O O . ASN A 1 162 ? -3.173 -11.899 -0.130 1.00 97.88 162 ASN A O 1
ATOM 1173 N N . GLY A 1 163 ? -2.119 -9.995 -0.700 1.00 98.06 163 GLY A N 1
ATOM 1174 C CA . GLY A 1 163 ? -1.063 -10.030 0.305 1.00 98.06 163 GLY A CA 1
ATOM 1175 C C . GLY A 1 163 ? -1.222 -8.919 1.341 1.00 98.06 163 GLY A C 1
ATOM 1176 O O . GLY A 1 163 ? -2.271 -8.794 1.972 1.00 98.06 163 GLY A O 1
ATOM 1177 N N . ILE A 1 164 ? -0.170 -8.124 1.532 1.00 98.44 164 ILE A N 1
ATOM 1178 C CA . ILE A 1 164 ? -0.086 -7.109 2.588 1.00 98.44 164 ILE A CA 1
ATOM 1179 C C . ILE A 1 164 ? 0.150 -5.732 1.970 1.00 98.44 164 ILE A C 1
ATOM 1181 O O . ILE A 1 164 ? 1.047 -5.567 1.143 1.00 98.44 164 ILE A O 1
ATOM 1185 N N . ILE A 1 165 ? -0.599 -4.732 2.426 1.00 97.69 165 ILE A N 1
ATOM 1186 C CA . ILE A 1 165 ? -0.188 -3.329 2.336 1.00 97.69 165 ILE A CA 1
ATOM 1187 C C . ILE A 1 165 ? 0.189 -2.864 3.743 1.00 97.69 165 ILE A C 1
ATOM 1189 O O . ILE A 1 165 ? -0.620 -2.969 4.660 1.00 97.69 165 ILE A O 1
ATOM 1193 N N . GLU A 1 166 ? 1.413 -2.374 3.920 1.00 96.44 166 GLU A N 1
ATOM 1194 C CA . GLU A 1 166 ? 1.875 -1.731 5.150 1.00 96.44 166 GLU A CA 1
ATOM 1195 C C . GLU A 1 166 ? 2.016 -0.224 4.917 1.00 96.44 166 GLU A C 1
ATOM 1197 O O . GLU A 1 166 ? 2.904 0.221 4.190 1.00 96.44 166 GLU A O 1
ATOM 1202 N N . ASP A 1 167 ? 1.166 0.566 5.562 1.00 93.88 167 ASP A N 1
ATOM 1203 C CA . ASP A 1 167 ? 1.270 2.018 5.610 1.00 93.88 167 ASP A CA 1
ATOM 1204 C C . ASP A 1 167 ? 1.978 2.448 6.904 1.00 93.88 167 ASP A C 1
ATOM 1206 O O . ASP A 1 167 ? 1.419 2.450 8.008 1.00 93.88 167 ASP A O 1
ATOM 1210 N N . LYS A 1 168 ? 3.251 2.825 6.763 1.00 91.31 168 LYS A N 1
ATOM 1211 C CA . LYS A 1 168 ? 4.100 3.209 7.898 1.00 91.31 168 LYS A CA 1
ATOM 1212 C C . LYS A 1 168 ? 3.833 4.613 8.422 1.00 91.31 168 LYS A C 1
ATOM 1214 O O . LYS A 1 168 ? 4.359 4.966 9.476 1.00 91.31 168 LYS A O 1
ATOM 1219 N N . TYR A 1 169 ? 3.067 5.426 7.699 1.00 87.12 169 TYR A N 1
ATOM 1220 C CA . TYR A 1 169 ? 2.741 6.787 8.121 1.00 87.12 169 TYR A CA 1
ATOM 1221 C C . TYR A 1 169 ? 1.307 6.896 8.647 1.00 87.12 169 TYR A C 1
ATOM 1223 O O . TYR A 1 169 ? 1.075 7.539 9.675 1.00 87.12 169 TYR A O 1
ATOM 1231 N N . GLY A 1 170 ? 0.380 6.204 7.988 1.00 84.56 170 GLY A N 1
ATOM 1232 C CA . GLY A 1 170 ? -1.037 6.129 8.326 1.00 84.56 170 GLY A CA 1
ATOM 1233 C C . GLY A 1 170 ? -1.968 6.831 7.336 1.00 84.56 170 GLY A C 1
ATOM 1234 O O . GLY A 1 170 ? -3.169 6.585 7.377 1.00 84.56 170 GLY A O 1
ATOM 1235 N N . THR A 1 171 ? -1.436 7.673 6.446 1.00 85.69 171 THR A N 1
ATOM 1236 C CA . THR A 1 171 ? -2.210 8.406 5.424 1.00 85.69 171 THR A CA 1
ATOM 1237 C C . THR A 1 171 ? -1.566 8.335 4.036 1.00 85.69 171 THR A C 1
ATOM 1239 O O . THR A 1 171 ? -1.681 9.276 3.247 1.00 85.69 171 THR A O 1
ATOM 1242 N N . CYS A 1 172 ? -0.790 7.290 3.749 1.00 83.94 172 CYS A N 1
ATOM 1243 C CA . CYS A 1 172 ? -0.123 7.155 2.457 1.00 83.94 172 CYS A CA 1
ATOM 1244 C C . CYS A 1 172 ? -1.087 6.749 1.339 1.00 83.94 172 CYS A C 1
ATOM 1246 O O . CYS A 1 172 ? -0.752 6.950 0.176 1.00 83.94 172 CYS A O 1
ATOM 1248 N N . ILE A 1 173 ? -2.244 6.172 1.656 1.00 88.00 173 ILE A N 1
ATOM 1249 C CA . ILE A 1 173 ? -3.242 5.745 0.669 1.00 88.00 173 ILE A CA 1
ATOM 1250 C C . ILE A 1 173 ? -4.294 6.845 0.537 1.00 88.00 173 ILE A C 1
ATOM 1252 O O . ILE A 1 173 ? -4.879 7.253 1.539 1.00 88.00 173 ILE A O 1
ATOM 1256 N N . ASP A 1 174 ? -4.510 7.335 -0.685 1.00 82.06 174 ASP A N 1
ATOM 1257 C CA . ASP A 1 174 ? -5.571 8.308 -0.949 1.00 82.06 174 ASP A CA 1
ATOM 1258 C C . ASP A 1 174 ? -6.956 7.684 -0.732 1.00 82.06 174 ASP A C 1
ATOM 1260 O O . ASP A 1 174 ? -7.136 6.465 -0.826 1.00 82.06 174 ASP A O 1
ATOM 1264 N N . ASN A 1 175 ? -7.949 8.530 -0.483 1.00 72.06 175 ASN A N 1
ATOM 1265 C CA . ASN A 1 175 ? -9.334 8.111 -0.352 1.00 72.06 175 ASN A CA 1
ATOM 1266 C C . ASN A 1 175 ? -9.855 7.698 -1.725 1.00 72.06 175 ASN A C 1
ATOM 1268 O O . ASN A 1 175 ? -10.315 8.525 -2.515 1.00 72.06 175 ASN A O 1
ATOM 1272 N N . ALA A 1 176 ? -9.756 6.402 -2.004 1.00 65.69 176 ALA A N 1
ATOM 1273 C CA . ALA A 1 176 ? -10.378 5.805 -3.167 1.00 65.69 176 ALA A CA 1
ATOM 1274 C C . ALA A 1 176 ? -11.897 6.013 -3.120 1.00 65.69 176 ALA A C 1
ATOM 1276 O O . ALA A 1 176 ? -12.492 6.252 -2.068 1.00 65.69 176 ALA A O 1
ATOM 1277 N N . ILE A 1 177 ? -12.542 5.871 -4.269 1.00 69.25 177 ILE A N 1
ATOM 1278 C CA . ILE A 1 177 ? -13.969 5.562 -4.273 1.00 69.25 177 ILE A CA 1
ATOM 1279 C C . ILE A 1 177 ? -14.115 4.091 -3.873 1.00 69.25 177 ILE A C 1
ATOM 1281 O O . ILE A 1 177 ? -13.248 3.278 -4.217 1.00 69.25 177 ILE A O 1
ATOM 1285 N N . ASP A 1 178 ? -15.216 3.767 -3.190 1.00 66.19 178 ASP A N 1
ATOM 1286 C CA . ASP A 1 178 ? -15.690 2.386 -3.045 1.00 66.19 178 ASP A CA 1
ATOM 1287 C C . ASP A 1 178 ? -15.519 1.631 -4.370 1.00 66.19 178 ASP A C 1
ATOM 1289 O O . ASP A 1 178 ? -15.783 2.184 -5.438 1.00 66.19 178 ASP A O 1
ATOM 1293 N N . ASP A 1 179 ? -15.048 0.390 -4.292 1.00 74.12 179 ASP A N 1
ATOM 1294 C CA . ASP A 1 179 ? -14.761 -0.530 -5.405 1.00 74.12 179 ASP A CA 1
ATOM 1295 C C . ASP A 1 179 ? -13.384 -0.430 -6.086 1.00 74.12 179 ASP A C 1
ATOM 1297 O O . ASP A 1 179 ? -12.983 -1.399 -6.741 1.00 74.12 179 ASP A O 1
ATOM 1301 N N . TYR A 1 180 ? -12.610 0.659 -5.950 1.00 85.88 180 TYR A N 1
ATOM 1302 C CA . TYR A 1 180 ? -11.298 0.697 -6.625 1.00 85.88 180 TYR A CA 1
ATOM 1303 C C . TYR A 1 180 ? -10.238 -0.129 -5.895 1.00 85.88 180 TYR A C 1
ATOM 1305 O O . TYR A 1 180 ? -9.473 -0.849 -6.532 1.00 85.88 180 TYR A O 1
ATOM 1313 N N . LEU A 1 181 ? -10.164 -0.041 -4.567 1.00 91.12 181 LEU A N 1
ATOM 1314 C CA . LEU A 1 181 ? -9.241 -0.839 -3.760 1.00 91.12 181 LEU A CA 1
ATOM 1315 C C . LEU A 1 181 ? -10.008 -2.007 -3.142 1.00 91.12 181 LEU A C 1
ATOM 1317 O O . LEU A 1 181 ? -11.015 -1.788 -2.481 1.00 91.12 181 LEU A O 1
ATOM 1321 N N . LYS A 1 182 ? -9.541 -3.241 -3.351 1.00 93.12 182 LYS A N 1
ATOM 1322 C CA . LYS A 1 182 ? -10.215 -4.453 -2.869 1.00 93.12 182 LYS A CA 1
ATOM 1323 C C . LYS A 1 182 ? -9.259 -5.344 -2.091 1.00 93.12 182 LYS A C 1
ATOM 1325 O O . LYS A 1 182 ? -8.321 -5.905 -2.663 1.00 93.12 182 LYS A O 1
ATOM 1330 N N . PHE A 1 183 ? -9.530 -5.528 -0.808 1.00 95.56 183 PHE A N 1
ATOM 1331 C CA . PHE A 1 183 ? -8.828 -6.453 0.073 1.00 95.56 183 PHE A CA 1
ATOM 1332 C C . PHE A 1 183 ? -9.511 -7.819 0.028 1.00 95.56 183 PHE A C 1
ATOM 1334 O O . PHE A 1 183 ? -10.618 -8.003 0.525 1.00 95.56 183 PHE A O 1
ATOM 1341 N N . ASN A 1 184 ? -8.860 -8.801 -0.595 1.00 96.88 184 ASN A N 1
ATOM 1342 C CA . ASN A 1 184 ? -9.389 -10.157 -0.728 1.00 96.88 184 ASN A CA 1
ATOM 1343 C C . ASN A 1 184 ? -9.220 -10.977 0.561 1.00 96.88 184 ASN A C 1
ATOM 1345 O O . ASN A 1 184 ? -8.505 -10.591 1.486 1.00 96.88 184 ASN A O 1
ATOM 1349 N N . ASN A 1 185 ? -9.873 -12.139 0.624 1.00 96.81 185 ASN A N 1
ATOM 1350 C CA . ASN A 1 185 ? -9.749 -13.053 1.760 1.00 96.81 185 ASN A CA 1
ATOM 1351 C C . ASN A 1 185 ? -8.271 -13.403 2.031 1.00 96.81 185 ASN A C 1
ATOM 1353 O O . ASN A 1 185 ? -7.551 -13.809 1.115 1.00 96.81 185 ASN A O 1
ATOM 1357 N N . GLY A 1 186 ? -7.831 -13.240 3.281 1.00 97.06 186 GLY A N 1
ATOM 1358 C CA . GLY A 1 186 ? -6.460 -13.482 3.727 1.00 97.06 186 GLY A CA 1
ATOM 1359 C C . GLY A 1 186 ? -5.514 -12.289 3.569 1.00 97.06 186 GLY A C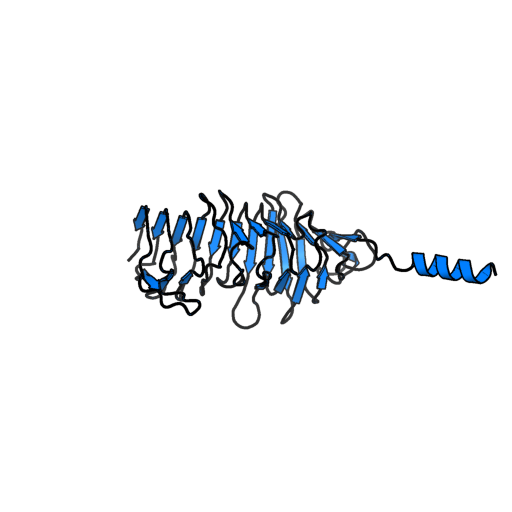 1
ATOM 1360 O O . GLY A 1 186 ? -4.384 -12.361 4.057 1.00 97.06 186 GLY A O 1
ATOM 1361 N N . SER A 1 187 ? -5.952 -11.203 2.926 1.00 98.31 187 SER A N 1
ATOM 1362 C CA . SER A 1 187 ? -5.153 -9.982 2.786 1.00 98.31 187 SER A CA 1
ATOM 1363 C C . SER A 1 187 ? -5.119 -9.151 4.069 1.00 98.31 187 SER A C 1
ATOM 1365 O O . SER A 1 187 ? -5.968 -9.304 4.953 1.00 98.31 187 SER A O 1
ATOM 1367 N N . LYS A 1 188 ? -4.122 -8.264 4.174 1.00 98.25 188 LYS A N 1
ATOM 1368 C CA . LYS A 1 188 ? -3.950 -7.380 5.332 1.00 98.25 188 LYS A CA 1
ATOM 1369 C C . LYS A 1 188 ? -3.646 -5.943 4.938 1.00 98.25 188 LYS A C 1
ATOM 1371 O O . LYS A 1 188 ? -2.800 -5.699 4.077 1.00 98.25 188 LYS A O 1
ATOM 1376 N N . LEU A 1 189 ? -4.262 -5.011 5.655 1.00 97.62 189 LEU A N 1
ATOM 1377 C CA . LEU A 1 189 ? -3.847 -3.617 5.730 1.00 97.62 189 LEU A CA 1
ATOM 1378 C C . LEU A 1 189 ? -3.240 -3.362 7.110 1.00 97.62 189 LEU A C 1
ATOM 1380 O O . LEU A 1 189 ? -3.930 -3.462 8.122 1.00 97.62 189 LEU A O 1
ATOM 1384 N N . LEU A 1 190 ? -1.946 -3.065 7.148 1.00 97.19 190 LEU A N 1
ATOM 1385 C CA . LEU A 1 190 ? -1.193 -2.820 8.371 1.00 97.19 190 LEU A CA 1
ATOM 1386 C C . LEU A 1 190 ? -0.826 -1.343 8.471 1.00 97.19 190 LEU A C 1
ATOM 1388 O O . LEU A 1 190 ? -0.214 -0.793 7.561 1.00 97.19 190 LEU A O 1
ATOM 1392 N N . PHE A 1 191 ? -1.123 -0.733 9.607 1.00 94.81 191 PHE A N 1
ATOM 1393 C CA . PHE A 1 191 ? -0.662 0.600 9.954 1.00 94.81 191 PHE A CA 1
ATOM 1394 C C . PHE A 1 191 ? 0.394 0.519 11.046 1.00 94.81 191 PHE A C 1
ATOM 1396 O O . PHE A 1 191 ? 0.197 -0.187 12.030 1.00 94.81 191 PHE A O 1
ATOM 1403 N N . SER A 1 192 ? 1.493 1.257 10.897 1.00 90.69 192 SER A N 1
ATOM 1404 C CA . SER A 1 192 ? 2.515 1.399 11.953 1.00 90.69 192 SER A CA 1
ATOM 1405 C C . SER A 1 192 ? 2.849 2.854 12.311 1.00 90.69 192 SER A C 1
ATOM 1407 O O . SER A 1 192 ? 3.725 3.118 13.142 1.00 90.69 192 SER A O 1
ATOM 1409 N N . GLY A 1 193 ? 2.133 3.796 11.690 1.00 87.81 193 GLY A N 1
ATOM 1410 C CA . GLY A 1 193 ? 2.305 5.234 11.855 1.00 87.81 193 GLY A CA 1
ATOM 1411 C C . GLY A 1 193 ? 1.401 5.871 12.911 1.00 87.81 193 GLY A C 1
ATOM 1412 O O . GLY A 1 193 ? 0.808 5.203 13.758 1.00 87.81 193 GLY A O 1
ATOM 1413 N N . SER A 1 194 ? 1.323 7.203 12.873 1.00 84.88 194 SER A N 1
ATOM 1414 C CA . SER A 1 194 ? 0.727 7.988 13.956 1.00 84.88 194 SER A CA 1
ATOM 1415 C C . SER A 1 194 ? -0.575 8.702 13.604 1.00 84.88 194 SER A C 1
ATOM 1417 O O . SER A 1 194 ? -1.412 8.865 14.490 1.00 84.88 194 SER A O 1
ATOM 1419 N N . ALA A 1 195 ? -0.755 9.092 12.339 1.00 84.06 195 ALA A N 1
ATOM 1420 C CA . ALA A 1 195 ? -1.973 9.697 11.805 1.00 84.06 195 ALA A CA 1
ATOM 1421 C C . ALA A 1 195 ? -2.677 8.666 10.924 1.00 84.06 195 ALA A C 1
ATOM 1423 O O . ALA A 1 195 ? -2.414 8.601 9.733 1.00 84.06 195 ALA A O 1
ATOM 1424 N N . ILE A 1 196 ? -3.505 7.803 11.507 1.00 89.19 196 ILE A N 1
ATOM 1425 C CA . ILE A 1 196 ? -4.067 6.665 10.772 1.00 89.19 196 ILE A CA 1
ATOM 1426 C C . ILE A 1 196 ? -5.428 7.028 10.185 1.00 89.19 196 ILE A C 1
ATOM 1428 O O . ILE A 1 196 ? -6.347 7.429 10.904 1.00 89.19 196 ILE A O 1
ATOM 1432 N N . SER A 1 197 ? -5.547 6.819 8.879 1.00 90.25 197 SER A N 1
ATOM 1433 C CA . SER A 1 197 ? -6.780 6.903 8.116 1.00 90.25 197 SER A CA 1
ATOM 1434 C C . SER A 1 197 ? -6.981 5.589 7.366 1.00 90.25 197 SER A C 1
ATOM 1436 O O . SER A 1 197 ? -6.271 5.307 6.404 1.00 90.25 197 SER A O 1
ATOM 1438 N N . VAL A 1 198 ? -7.936 4.769 7.809 1.00 92.06 198 VAL A N 1
ATOM 1439 C CA . VAL A 1 198 ? -8.335 3.565 7.068 1.00 92.06 198 VAL A CA 1
ATOM 1440 C C . VAL A 1 198 ? -9.096 4.031 5.822 1.00 92.06 198 VAL A C 1
ATOM 1442 O O . VAL A 1 198 ? -10.120 4.700 5.989 1.00 92.06 198 VAL A O 1
ATOM 1445 N N . PRO A 1 199 ? -8.596 3.757 4.602 1.00 91.56 199 PRO A N 1
ATOM 1446 C CA . PRO A 1 199 ? -9.190 4.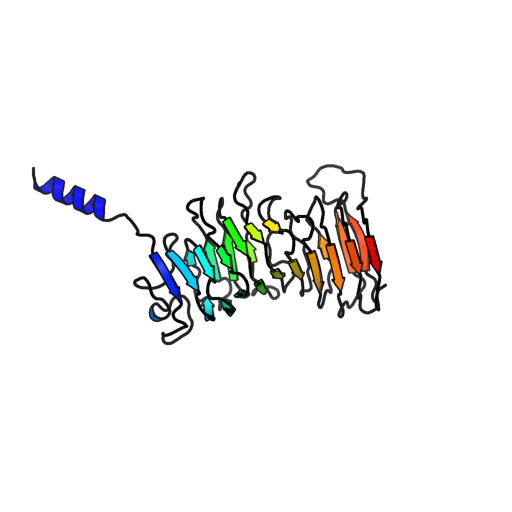265 3.370 1.00 91.56 199 PRO A CA 1
ATOM 1447 C C . PRO A 1 199 ? -10.537 3.596 3.086 1.00 91.56 199 PRO A C 1
ATOM 1449 O O . PRO A 1 199 ? -10.850 2.548 3.647 1.00 91.56 199 PRO A O 1
ATOM 1452 N N . VAL A 1 200 ? -11.307 4.196 2.180 1.00 89.25 200 VAL A N 1
ATOM 1453 C CA . VAL A 1 200 ? -12.473 3.542 1.570 1.00 89.25 200 VAL A CA 1
ATOM 1454 C C . VAL A 1 200 ? -11.976 2.446 0.620 1.00 89.25 200 VAL A C 1
ATOM 1456 O O . VAL A 1 200 ? -11.134 2.717 -0.245 1.00 89.25 200 VAL A O 1
ATOM 1459 N N . ALA A 1 201 ? -12.441 1.214 0.807 1.00 91.06 201 ALA A N 1
ATOM 1460 C CA . ALA A 1 201 ? -12.072 0.024 0.052 1.00 91.06 201 ALA A CA 1
ATOM 1461 C C . ALA A 1 201 ? -13.069 -1.132 0.281 1.00 91.06 201 ALA A C 1
ATOM 1463 O O . ALA A 1 201 ? -13.649 -1.282 1.347 1.00 91.06 201 ALA A O 1
ATOM 1464 N N . ASP A 1 202 ? -13.166 -2.055 -0.674 1.00 91.62 202 ASP A N 1
ATOM 1465 C CA . ASP A 1 202 ? -13.929 -3.297 -0.511 1.00 91.62 202 ASP A CA 1
ATOM 1466 C C . ASP A 1 202 ? -13.127 -4.312 0.327 1.00 91.62 202 ASP A C 1
ATOM 1468 O O . ASP A 1 202 ? -12.170 -4.932 -0.159 1.00 91.62 202 ASP A O 1
ATOM 1472 N N . TYR A 1 203 ? -13.500 -4.480 1.598 1.00 93.38 203 TYR A N 1
ATOM 1473 C CA . TYR A 1 203 ? -12.898 -5.447 2.519 1.00 93.38 203 TYR A CA 1
ATOM 1474 C C . TYR A 1 203 ? -13.689 -6.759 2.543 1.00 93.38 203 TYR A C 1
ATOM 1476 O O . TYR A 1 203 ? -14.618 -6.948 3.331 1.00 93.38 203 TYR A O 1
ATOM 1484 N N . ASN A 1 204 ? -13.276 -7.731 1.724 1.00 93.81 204 ASN A N 1
ATOM 1485 C CA . ASN A 1 204 ? -13.927 -9.040 1.691 1.00 93.81 204 ASN A CA 1
ATOM 1486 C C . ASN A 1 204 ? -13.817 -9.779 3.044 1.00 93.81 204 ASN A C 1
ATOM 1488 O O . ASN A 1 204 ? -12.825 -9.613 3.769 1.00 93.81 204 ASN A O 1
ATOM 1492 N N . PRO A 1 205 ? -14.752 -10.707 3.339 1.00 93.75 205 PRO A N 1
ATOM 1493 C CA . PRO A 1 205 ? -14.637 -11.622 4.472 1.00 93.75 205 PRO A CA 1
ATOM 1494 C C . PRO A 1 205 ? -13.283 -12.344 4.507 1.00 93.75 205 PRO A C 1
ATOM 1496 O O . PRO A 1 205 ? -12.824 -12.881 3.492 1.00 93.75 205 PRO A O 1
ATOM 1499 N N . GLY A 1 206 ? -12.652 -12.377 5.681 1.00 93.69 206 GLY A N 1
ATOM 1500 C CA . GLY A 1 206 ? -11.313 -12.919 5.898 1.00 93.69 206 GLY A CA 1
ATOM 1501 C C . GLY A 1 206 ? -10.159 -11.935 5.668 1.00 93.69 206 GLY A C 1
ATOM 1502 O O . GLY A 1 206 ? -9.008 -12.341 5.827 1.00 93.69 206 GLY A O 1
ATOM 1503 N N . SER A 1 207 ? -10.419 -10.681 5.278 1.00 96.88 207 SER A N 1
ATOM 1504 C CA . SER A 1 207 ? -9.407 -9.611 5.289 1.00 96.88 207 SER A CA 1
ATOM 1505 C C . SER A 1 207 ? -9.225 -9.009 6.694 1.00 96.88 207 SER A C 1
ATOM 1507 O O . SER A 1 207 ? -10.112 -9.094 7.547 1.00 96.88 207 SER A O 1
ATOM 1509 N N . GLU A 1 208 ? -8.058 -8.420 6.963 1.00 97.69 208 GLU A N 1
ATOM 1510 C CA . GLU A 1 208 ? -7.724 -7.835 8.269 1.00 97.69 208 GLU A CA 1
ATOM 1511 C C . GLU A 1 208 ? -7.176 -6.410 8.135 1.00 97.69 208 GLU A C 1
ATOM 1513 O O . GLU A 1 208 ? -6.264 -6.155 7.347 1.00 97.69 208 GLU A O 1
ATOM 1518 N N . VAL A 1 209 ? -7.670 -5.505 8.978 1.00 97.81 209 VAL A N 1
ATOM 1519 C CA . VAL A 1 209 ? -7.035 -4.216 9.266 1.00 97.81 209 VAL A CA 1
ATOM 1520 C C . VAL A 1 209 ? -6.337 -4.323 10.621 1.00 97.81 209 VAL A C 1
ATOM 1522 O O . VAL A 1 209 ? -6.968 -4.653 11.625 1.00 97.81 209 VAL A O 1
ATOM 1525 N N . SER A 1 210 ? -5.033 -4.056 10.664 1.00 97.31 210 SER A N 1
ATOM 1526 C CA . SER A 1 210 ? -4.235 -4.051 11.893 1.00 97.31 210 SER A CA 1
ATOM 1527 C C . SER A 1 210 ? -3.623 -2.676 12.111 1.00 97.31 210 SER A C 1
ATOM 1529 O O . SER A 1 210 ? -2.973 -2.124 11.224 1.00 97.31 210 SER A O 1
ATOM 1531 N N . ILE A 1 211 ? -3.836 -2.121 13.295 1.00 95.50 211 ILE A N 1
ATOM 1532 C CA . ILE A 1 211 ? -3.242 -0.870 13.744 1.00 95.50 211 ILE A CA 1
ATOM 1533 C C . ILE A 1 211 ? -2.202 -1.209 14.798 1.00 95.50 211 ILE A C 1
ATOM 1535 O O . ILE A 1 211 ? -2.531 -1.610 15.913 1.00 95.50 211 ILE A O 1
ATOM 1539 N N . GLU A 1 212 ? -0.944 -1.043 14.427 1.00 91.69 212 GLU A N 1
ATOM 1540 C CA . GLU A 1 212 ? 0.220 -1.357 15.239 1.00 91.69 212 GLU A CA 1
ATOM 1541 C C . GLU A 1 212 ? 1.088 -0.102 15.423 1.00 91.69 212 GLU A C 1
ATOM 1543 O O . GLU A 1 212 ? 0.886 0.940 14.801 1.00 91.69 212 GLU A O 1
ATOM 1548 N N . GLY A 1 213 ? 2.091 -0.182 16.295 1.00 83.56 213 GLY A N 1
ATOM 1549 C CA . GLY A 1 213 ? 3.111 0.863 16.410 1.00 83.56 213 GLY A CA 1
ATOM 1550 C C . GLY A 1 213 ? 2.737 2.044 17.311 1.00 83.56 213 GLY A C 1
ATOM 1551 O O . GLY A 1 213 ? 2.137 1.870 18.372 1.00 83.56 213 GLY A O 1
ATOM 1552 N N . ALA A 1 214 ? 3.224 3.235 16.949 1.00 80.56 214 ALA A N 1
ATOM 1553 C CA . ALA A 1 214 ? 3.162 4.445 17.771 1.00 80.56 214 ALA A CA 1
ATOM 1554 C C . ALA A 1 214 ? 2.061 5.395 17.305 1.00 80.56 214 ALA A C 1
ATOM 1556 O O . ALA A 1 214 ? 2.325 6.456 16.734 1.00 80.56 214 ALA A O 1
ATOM 1557 N N . THR A 1 215 ? 0.815 5.025 17.587 1.00 84.06 215 THR A N 1
ATOM 1558 C CA . THR A 1 215 ? -0.319 5.914 17.347 1.00 84.06 215 THR A CA 1
ATOM 1559 C C . THR A 1 215 ? -0.373 6.987 18.432 1.00 84.06 215 THR A C 1
ATOM 1561 O O . THR A 1 215 ? -0.456 6.676 19.619 1.00 84.06 215 THR A O 1
ATOM 1564 N N . ASN A 1 216 ? -0.314 8.260 18.039 1.00 85.56 216 ASN A N 1
ATOM 1565 C CA . ASN A 1 216 ? -0.445 9.401 18.954 1.00 85.56 216 ASN A CA 1
ATOM 1566 C C . ASN A 1 216 ? -1.475 10.440 18.482 1.00 85.56 216 ASN A C 1
ATOM 1568 O O . ASN A 1 216 ? -1.560 11.523 19.059 1.00 85.56 216 ASN A O 1
ATOM 1572 N N . GLN A 1 217 ? -2.255 10.102 17.454 1.00 89.31 217 GLN A N 1
ATOM 1573 C CA . GLN A 1 217 ? -3.378 10.891 16.960 1.00 89.31 217 GLN A CA 1
ATOM 1574 C C . GLN A 1 217 ? -4.613 10.005 16.827 1.00 89.31 217 GLN A C 1
ATOM 1576 O O . GLN A 1 217 ? -4.524 8.778 16.838 1.00 89.31 217 GLN A O 1
ATOM 1581 N N . ASN A 1 218 ? -5.776 10.642 16.725 1.00 90.56 218 ASN A N 1
ATOM 1582 C CA . ASN A 1 218 ? -7.028 9.932 16.518 1.00 90.56 218 ASN A CA 1
ATOM 1583 C C . ASN A 1 218 ? -7.002 9.155 15.202 1.00 90.56 218 ASN A C 1
ATOM 1585 O O . ASN A 1 218 ? -6.442 9.609 14.203 1.00 90.56 218 ASN A O 1
ATOM 1589 N N . ILE A 1 219 ? -7.656 8.002 15.215 1.00 92.19 219 ILE A N 1
ATOM 1590 C CA . ILE A 1 219 ? -7.795 7.131 14.058 1.00 92.19 219 ILE A CA 1
ATOM 1591 C C . ILE A 1 219 ? -9.117 7.454 13.385 1.00 92.19 219 ILE A C 1
ATOM 1593 O O . ILE A 1 219 ? -10.145 7.571 14.057 1.00 92.19 219 ILE A O 1
ATOM 1597 N N . SER A 1 220 ? -9.091 7.583 12.065 1.00 90.88 220 SER A N 1
ATOM 1598 C CA . SER A 1 220 ? -10.298 7.732 11.255 1.00 90.88 220 SER A CA 1
ATOM 1599 C C . SER A 1 220 ? -10.498 6.486 10.408 1.00 90.88 220 SER A C 1
ATOM 1601 O O . SER A 1 220 ? -9.584 6.076 9.701 1.00 90.88 220 SER A O 1
ATOM 1603 N N . ILE A 1 221 ? -11.678 5.878 10.478 1.00 89.12 221 ILE A N 1
ATOM 1604 C CA . ILE A 1 221 ? -12.109 4.881 9.499 1.00 89.12 221 ILE A CA 1
ATOM 1605 C C . ILE A 1 221 ? -12.984 5.602 8.488 1.00 89.12 221 ILE A C 1
ATOM 1607 O O . ILE A 1 221 ? -13.971 6.212 8.881 1.00 89.12 221 ILE A O 1
ATOM 1611 N N . LEU A 1 222 ? -12.609 5.581 7.213 1.00 84.81 222 LEU A N 1
ATOM 1612 C CA . LEU A 1 222 ? -13.382 6.230 6.153 1.00 84.81 222 LEU A CA 1
ATOM 1613 C C . LEU A 1 222 ? -14.289 5.250 5.406 1.00 84.81 222 LEU A C 1
ATOM 1615 O O . LEU A 1 222 ? -15.247 5.685 4.775 1.00 84.81 222 LEU A O 1
ATOM 1619 N N . GLU A 1 223 ? -13.995 3.954 5.510 1.00 82.56 223 GLU A N 1
ATOM 1620 C CA . GLU A 1 223 ? -14.778 2.868 4.926 1.00 82.56 223 GLU A CA 1
ATOM 1621 C C . GLU A 1 223 ? -16.234 2.856 5.407 1.00 82.56 223 GLU A C 1
ATOM 1623 O O . GLU A 1 223 ? -16.506 3.194 6.556 1.00 82.56 223 GLU A O 1
ATOM 1628 N N . ARG A 1 224 ? -17.177 2.473 4.541 1.00 79.44 224 ARG A N 1
ATOM 1629 C CA . ARG A 1 224 ? -18.617 2.634 4.778 1.00 79.44 224 ARG A CA 1
ATOM 1630 C C . ARG A 1 224 ? -19.332 1.338 5.129 1.00 79.44 224 ARG A C 1
ATOM 1632 O O . ARG A 1 224 ? -20.253 1.385 5.945 1.00 79.44 224 ARG A O 1
ATOM 1639 N N . ASP A 1 225 ? -18.908 0.208 4.575 1.00 84.25 225 ASP A N 1
ATOM 1640 C CA . ASP A 1 225 ? -19.651 -1.045 4.715 1.00 84.25 225 ASP A CA 1
ATOM 1641 C C . ASP A 1 225 ? -19.187 -1.846 5.936 1.00 84.25 225 ASP A C 1
ATOM 1643 O O . ASP A 1 225 ? -19.987 -2.228 6.801 1.00 84.25 225 ASP A O 1
ATOM 1647 N N . GLY A 1 226 ? -17.882 -2.071 6.064 1.00 88.56 226 GLY A N 1
ATOM 1648 C CA . GLY A 1 226 ? -17.337 -2.811 7.194 1.00 88.56 226 GLY A CA 1
ATOM 1649 C C . GLY A 1 226 ? -15.998 -3.474 6.928 1.00 88.56 226 GLY A C 1
ATOM 1650 O O . GLY A 1 226 ? -15.445 -3.415 5.837 1.00 88.56 226 GLY A O 1
ATOM 1651 N N . VAL A 1 227 ? -15.493 -4.150 7.957 1.00 93.44 227 VAL A N 1
ATOM 1652 C CA . VAL A 1 227 ? -14.294 -4.994 7.893 1.00 93.44 227 VAL A CA 1
ATOM 1653 C C . VAL A 1 227 ? -14.547 -6.297 8.640 1.00 93.44 227 VAL A C 1
ATOM 1655 O O . VAL A 1 227 ? -15.246 -6.332 9.657 1.00 93.44 227 VAL A O 1
ATOM 1658 N N . ASP A 1 228 ? -13.953 -7.394 8.172 1.00 94.94 228 ASP A N 1
ATOM 1659 C CA . ASP A 1 228 ? -14.097 -8.671 8.874 1.00 94.94 228 ASP A CA 1
ATOM 1660 C C . ASP A 1 228 ? -13.340 -8.658 10.207 1.00 94.94 228 ASP A C 1
ATOM 1662 O O . ASP A 1 228 ? -13.896 -8.991 11.256 1.00 94.94 228 ASP A O 1
ATOM 1666 N N . LYS A 1 229 ? -12.085 -8.200 10.201 1.00 97.31 229 LYS A N 1
ATOM 1667 C CA . LYS A 1 229 ? -11.281 -8.088 11.417 1.00 97.31 229 LYS A CA 1
ATOM 1668 C C . LYS A 1 229 ? -10.581 -6.739 11.520 1.00 97.31 229 LYS A C 1
ATOM 1670 O O . LYS A 1 229 ? -9.846 -6.354 10.615 1.00 97.31 229 LYS A O 1
ATOM 1675 N N . LEU A 1 230 ? -10.752 -6.080 12.665 1.00 97.62 230 LEU A N 1
ATOM 1676 C CA . LEU A 1 230 ? -9.986 -4.911 13.083 1.00 97.62 230 LEU A CA 1
ATOM 1677 C C . LEU A 1 230 ? -9.207 -5.238 14.361 1.00 97.62 230 LEU A C 1
ATOM 1679 O O . LEU A 1 230 ? -9.798 -5.570 15.390 1.00 97.62 230 LEU A O 1
ATOM 1683 N N . THR A 1 231 ? -7.884 -5.128 14.300 1.00 97.12 231 THR A N 1
ATOM 1684 C CA . THR A 1 231 ? -6.991 -5.288 15.453 1.00 97.12 231 THR A CA 1
ATOM 1685 C C . THR A 1 231 ? -6.361 -3.942 15.798 1.00 97.12 231 THR A C 1
ATOM 1687 O O . THR A 1 231 ? -5.794 -3.285 14.930 1.00 97.12 231 THR A O 1
ATOM 1690 N N . TYR A 1 232 ? -6.421 -3.543 17.066 1.00 96.44 232 TYR A N 1
ATOM 1691 C CA . TYR A 1 232 ? -5.695 -2.400 17.609 1.00 96.44 232 TYR A CA 1
ATOM 1692 C C . TYR A 1 232 ? -4.664 -2.870 18.636 1.00 96.44 232 TYR A C 1
ATOM 1694 O O . TYR A 1 232 ? -5.005 -3.475 19.655 1.00 96.44 232 TYR A O 1
ATOM 1702 N N . ASN A 1 233 ? -3.399 -2.554 18.384 1.00 94.56 233 ASN A N 1
ATOM 1703 C CA . ASN A 1 233 ? -2.268 -2.885 19.237 1.00 94.56 233 ASN A CA 1
ATOM 1704 C C . ASN A 1 233 ? -1.209 -1.769 19.193 1.00 94.56 233 ASN A C 1
ATOM 1706 O O . ASN A 1 233 ? -0.109 -1.921 18.649 1.00 94.56 233 ASN A O 1
ATOM 1710 N N . SER A 1 234 ? -1.540 -0.624 19.787 1.00 91.50 234 SER A N 1
ATOM 1711 C CA . SER A 1 234 ? -0.629 0.515 19.900 1.00 91.50 234 SER A CA 1
ATOM 1712 C C . SER A 1 234 ? 0.142 0.449 21.217 1.00 91.50 234 SER A C 1
ATOM 1714 O O . SER A 1 234 ? -0.198 1.075 22.224 1.00 91.50 234 SER A O 1
ATOM 1716 N N . SER A 1 235 ? 1.231 -0.322 21.212 1.00 84.75 235 SER A N 1
ATOM 1717 C CA . SER A 1 235 ? 2.121 -0.467 22.380 1.00 84.75 235 SER A CA 1
ATOM 1718 C C . SER A 1 235 ? 2.794 0.841 22.824 1.00 84.75 235 SER A C 1
ATOM 1720 O O . SER A 1 235 ? 3.357 0.901 23.915 1.00 84.75 235 SER A O 1
ATOM 1722 N N . LEU A 1 236 ? 2.729 1.889 21.998 1.00 87.31 236 LEU A N 1
ATOM 1723 C CA . LEU A 1 236 ? 3.321 3.202 22.251 1.00 87.31 236 LEU A CA 1
ATOM 1724 C C . LEU A 1 236 ? 2.279 4.329 22.293 1.00 87.31 236 LEU A C 1
ATOM 1726 O O . LEU A 1 236 ? 2.651 5.501 22.201 1.00 87.31 236 LEU A O 1
ATOM 1730 N N . GLN A 1 237 ? 0.993 4.005 22.462 1.00 92.00 237 GLN A N 1
ATOM 1731 C CA . GLN A 1 237 ? -0.037 5.012 22.695 1.00 92.00 237 GLN A CA 1
ATOM 1732 C C . GLN A 1 237 ? 0.359 5.899 23.887 1.00 92.00 237 GLN A C 1
ATOM 1734 O O . GLN A 1 237 ? 0.676 5.416 24.978 1.00 92.00 237 GLN A O 1
ATOM 1739 N N . SER A 1 238 ? 0.385 7.214 23.661 1.00 90.00 238 SER A N 1
ATOM 1740 C CA . SER A 1 238 ? 0.910 8.188 24.627 1.00 90.00 238 SER A CA 1
ATOM 1741 C C . SER A 1 238 ? -0.161 9.054 25.284 1.00 90.00 238 SER A C 1
ATOM 1743 O O . SER A 1 238 ? 0.141 9.759 26.243 1.00 90.00 238 SER A O 1
ATOM 1745 N N . ALA A 1 239 ? -1.404 9.009 24.809 1.00 91.69 239 ALA A N 1
ATOM 1746 C CA . ALA A 1 239 ? -2.537 9.771 25.336 1.00 91.69 239 ALA A CA 1
ATOM 1747 C C . ALA A 1 239 ? -3.851 9.016 25.089 1.00 91.69 239 ALA A C 1
ATOM 1749 O O . ALA A 1 239 ? -3.851 7.988 24.413 1.00 91.69 239 ALA A O 1
ATOM 1750 N N . GLU A 1 240 ? -4.962 9.526 25.620 1.00 94.81 240 GLU A N 1
ATOM 1751 C CA . GLU A 1 240 ? -6.292 9.097 25.177 1.00 94.81 240 GLU A CA 1
ATOM 1752 C C . GLU A 1 240 ? -6.435 9.336 23.670 1.00 94.81 240 GLU A C 1
ATOM 1754 O O . GLU A 1 240 ? -6.098 10.418 23.186 1.00 94.81 240 GLU A O 1
ATOM 1759 N N . LEU A 1 241 ? -6.920 8.327 22.948 1.00 94.38 241 LEU A N 1
ATOM 1760 C CA . LEU A 1 241 ? -7.162 8.392 21.510 1.00 94.38 241 LEU A CA 1
ATOM 1761 C C . LEU A 1 241 ? -8.592 7.988 21.191 1.00 94.38 241 LEU A C 1
ATOM 1763 O O . LEU A 1 241 ? -9.214 7.216 21.916 1.00 94.38 241 LEU A O 1
ATOM 1767 N N . GLN A 1 242 ? -9.083 8.481 20.063 1.00 94.44 242 GLN A N 1
ATOM 1768 C CA . GLN A 1 242 ? -10.383 8.111 19.526 1.00 94.44 242 GLN A CA 1
ATOM 1769 C C . GLN A 1 242 ? -10.203 7.204 18.312 1.00 94.44 242 GLN A C 1
ATOM 1771 O O . GLN A 1 242 ? -9.456 7.542 17.390 1.00 94.44 242 GLN A O 1
ATOM 1776 N N . LEU A 1 243 ? -10.919 6.082 18.299 1.00 93.69 243 LEU A N 1
ATOM 1777 C CA . LEU A 1 243 ? -11.181 5.300 17.098 1.00 93.69 243 LEU A CA 1
ATOM 1778 C C . LEU A 1 243 ? -12.529 5.753 16.536 1.00 93.69 243 LEU A C 1
ATOM 1780 O O . LEU A 1 243 ? -13.583 5.397 17.066 1.00 93.69 243 LEU A O 1
ATOM 1784 N N . ASN A 1 244 ? -12.478 6.587 15.499 1.00 92.25 244 ASN A N 1
ATOM 1785 C CA . ASN A 1 244 ? -13.658 7.150 14.855 1.00 92.25 244 ASN A CA 1
ATOM 1786 C C . ASN A 1 244 ? -14.202 6.160 13.824 1.00 92.25 244 ASN A C 1
ATOM 1788 O O . ASN A 1 244 ? -13.623 5.999 12.749 1.00 92.25 244 ASN A O 1
ATOM 1792 N N . ILE A 1 245 ? -15.307 5.508 14.171 1.00 90.12 245 ILE A N 1
ATOM 1793 C CA . ILE A 1 245 ? -15.971 4.482 13.373 1.00 90.12 245 ILE A CA 1
ATOM 1794 C C . ILE A 1 245 ? -17.202 5.111 12.702 1.00 90.12 245 ILE A C 1
ATOM 1796 O O . ILE A 1 245 ? -18.017 5.720 13.398 1.00 90.12 245 ILE A O 1
ATOM 1800 N N . PRO A 1 246 ? -17.380 4.999 11.380 1.00 87.06 246 PRO A N 1
ATOM 1801 C CA . PRO A 1 246 ? -18.591 5.476 10.728 1.00 87.06 246 PRO A CA 1
ATOM 1802 C C . PRO A 1 246 ? -19.854 4.802 11.284 1.00 87.06 246 PRO A C 1
ATOM 1804 O O . PRO A 1 246 ? -19.847 3.642 11.697 1.00 87.06 246 PRO A O 1
ATOM 1807 N N . GLY A 1 247 ? -20.965 5.536 11.299 1.00 82.88 247 GLY A N 1
ATOM 1808 C CA . GLY A 1 247 ? -22.282 4.948 11.549 1.00 82.88 247 GLY A CA 1
ATOM 1809 C C . GLY A 1 247 ? -22.596 3.858 10.520 1.00 82.88 247 GLY A C 1
ATOM 1810 O O . GLY A 1 247 ? -22.213 3.979 9.361 1.00 82.88 247 GLY A O 1
ATOM 1811 N N . HIS A 1 248 ? -23.291 2.804 10.946 1.00 82.62 248 HIS A N 1
ATOM 1812 C CA . HIS A 1 248 ? -23.632 1.605 10.164 1.00 82.62 248 HIS A CA 1
ATOM 1813 C C . HIS A 1 248 ? -22.472 0.679 9.791 1.00 82.62 248 HIS A C 1
ATOM 1815 O O . HIS A 1 248 ? -22.724 -0.406 9.271 1.00 82.62 248 HIS A O 1
ATOM 1821 N N . PHE A 1 249 ? -21.242 1.039 10.147 1.00 87.31 249 PHE A N 1
ATOM 1822 C CA . PHE A 1 249 ? -20.075 0.199 9.935 1.00 87.31 249 PHE A CA 1
ATOM 1823 C C . PHE A 1 249 ? -20.193 -1.129 10.695 1.00 87.31 249 PHE A C 1
ATOM 1825 O O . PHE A 1 249 ? -20.538 -1.161 11.887 1.00 87.31 249 PHE A O 1
ATOM 1832 N N . VAL A 1 250 ? -19.892 -2.237 10.017 1.00 90.81 250 VAL A N 1
ATOM 1833 C CA . VAL A 1 250 ? -19.908 -3.576 10.617 1.00 90.81 250 VAL A CA 1
ATOM 1834 C C . VAL A 1 250 ? -18.485 -4.078 10.825 1.00 90.81 250 VAL A C 1
ATOM 1836 O O . VAL A 1 250 ? -17.694 -4.165 9.893 1.00 90.81 250 VAL A O 1
ATOM 1839 N N . ILE A 1 251 ? -18.174 -4.472 12.058 1.00 94.19 251 ILE A N 1
ATOM 1840 C CA . ILE A 1 251 ? -16.933 -5.157 12.413 1.00 94.19 251 ILE A CA 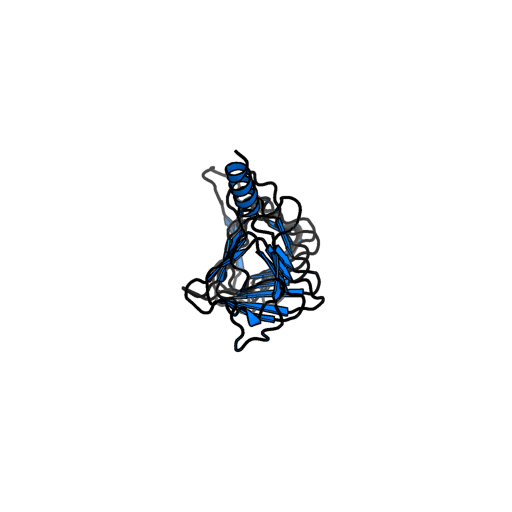1
ATOM 1841 C C . ILE A 1 251 ? -17.293 -6.560 12.884 1.00 94.19 251 ILE A C 1
ATOM 1843 O O . ILE A 1 251 ? -17.916 -6.743 13.934 1.00 94.19 251 ILE A O 1
ATOM 1847 N N . ASN A 1 252 ? -16.905 -7.589 12.136 1.00 95.19 252 ASN A N 1
ATOM 1848 C CA . ASN A 1 252 ? -17.183 -8.952 12.589 1.00 95.19 252 ASN A CA 1
ATOM 1849 C C . ASN A 1 252 ? -16.319 -9.313 13.816 1.00 95.19 252 ASN A C 1
ATOM 1851 O O . ASN A 1 252 ? -16.830 -9.856 14.797 1.00 95.19 252 ASN A O 1
ATOM 1855 N N . THR A 1 253 ? -15.038 -8.942 13.819 1.00 97.75 253 THR A N 1
ATOM 1856 C CA . THR A 1 253 ? -14.129 -9.126 14.961 1.00 97.75 253 THR A CA 1
ATOM 1857 C C . THR A 1 253 ? -13.344 -7.855 15.266 1.00 97.75 253 THR A C 1
ATOM 1859 O O . THR A 1 253 ? -12.556 -7.402 14.440 1.00 97.75 253 THR A O 1
ATOM 1862 N N . LEU A 1 254 ? -13.524 -7.305 16.468 1.00 97.44 254 LEU A N 1
ATOM 1863 C CA . LEU A 1 254 ? -12.734 -6.197 17.003 1.00 97.44 254 LEU A CA 1
ATOM 1864 C C . LEU A 1 254 ? -11.866 -6.690 18.165 1.00 97.44 254 LEU A C 1
ATOM 1866 O O . LEU A 1 254 ? -12.391 -7.120 19.196 1.00 97.44 254 LEU A O 1
ATOM 1870 N N . ASN A 1 255 ? -10.549 -6.575 18.010 1.00 97.25 255 ASN A N 1
ATOM 1871 C CA . ASN A 1 255 ? -9.571 -6.901 19.044 1.00 97.25 255 ASN A CA 1
ATOM 1872 C C . ASN A 1 255 ? -8.827 -5.641 19.488 1.00 97.25 255 ASN A C 1
ATOM 1874 O O . ASN A 1 255 ? -8.234 -4.956 18.658 1.00 97.25 255 ASN A O 1
ATOM 1878 N N . ILE A 1 256 ? -8.818 -5.367 20.791 1.00 96.25 256 ILE A N 1
ATOM 1879 C CA . ILE A 1 256 ? -8.003 -4.322 21.417 1.00 96.25 256 ILE A CA 1
ATOM 1880 C C . ILE A 1 256 ? -6.981 -5.012 22.323 1.00 96.25 256 ILE A C 1
ATOM 1882 O O . ILE A 1 256 ? -7.315 -5.440 23.428 1.00 96.25 256 ILE A O 1
ATOM 1886 N N . ASP A 1 257 ? -5.748 -5.155 21.842 1.00 93.38 257 ASP A N 1
ATOM 1887 C CA . ASP A 1 257 ? -4.715 -5.979 22.489 1.00 93.38 257 ASP A CA 1
ATOM 1888 C C . ASP A 1 257 ? -3.702 -5.165 23.309 1.00 93.38 257 ASP A C 1
ATOM 1890 O O . ASP A 1 257 ? -3.065 -5.691 24.227 1.00 93.38 257 ASP A O 1
ATOM 1894 N N . GLY A 1 258 ? -3.554 -3.872 23.016 1.00 92.12 258 GLY A N 1
ATOM 1895 C CA . GLY A 1 258 ? -2.683 -2.994 23.790 1.00 92.12 258 GLY A CA 1
ATOM 1896 C C . GLY A 1 258 ? -2.929 -1.516 23.524 1.00 92.12 258 GLY A C 1
ATOM 1897 O O . GLY A 1 258 ? -2.834 -1.061 22.385 1.00 92.12 258 GLY A O 1
ATOM 1898 N N . THR A 1 259 ? -3.173 -0.759 24.594 1.00 93.19 259 THR A N 1
ATOM 1899 C CA . THR A 1 259 ? -3.280 0.713 24.576 1.00 93.19 259 THR A CA 1
ATOM 1900 C C . THR A 1 259 ? -2.185 1.381 25.411 1.00 93.19 259 THR A C 1
ATOM 1902 O O . THR A 1 259 ? -2.259 2.567 25.724 1.00 93.19 259 THR A O 1
ATOM 1905 N N . ASN A 1 260 ? -1.172 0.617 25.838 1.00 92.25 260 ASN A N 1
ATOM 1906 C CA . ASN A 1 260 ? -0.109 1.096 26.725 1.00 92.25 260 ASN A CA 1
ATOM 1907 C C . ASN A 1 260 ? -0.646 1.752 28.021 1.00 92.25 260 ASN A C 1
ATOM 1909 O O . ASN A 1 260 ? -0.110 2.750 28.501 1.00 92.25 260 ASN A O 1
ATOM 1913 N N . ASN A 1 261 ? -1.711 1.182 28.599 1.00 91.31 261 ASN A N 1
ATOM 1914 C CA . ASN A 1 261 ? -2.457 1.715 29.752 1.00 91.31 261 ASN A CA 1
ATOM 1915 C C . ASN A 1 261 ? -3.183 3.052 29.512 1.00 91.31 261 ASN A C 1
ATOM 1917 O O . ASN A 1 261 ? -3.707 3.628 30.467 1.00 91.31 261 ASN A O 1
ATOM 1921 N N . GLN A 1 262 ? -3.244 3.538 28.275 1.00 94.44 262 GLN A N 1
ATOM 1922 C CA . GLN A 1 262 ? -4.027 4.716 27.905 1.00 94.44 262 GLN A CA 1
ATOM 1923 C C . GLN A 1 262 ? -5.442 4.318 27.475 1.00 94.44 262 GLN A C 1
ATOM 1925 O O . GLN A 1 262 ? -5.698 3.156 27.193 1.00 94.44 262 GLN A O 1
ATOM 1930 N N . THR A 1 263 ? -6.366 5.272 27.423 1.00 94.50 263 THR A N 1
ATOM 1931 C CA . THR A 1 263 ? -7.753 5.014 27.010 1.00 94.50 263 THR A CA 1
ATOM 1932 C C . THR A 1 263 ? -7.882 5.019 25.488 1.00 94.50 263 THR A C 1
ATOM 1934 O O . THR A 1 263 ? -7.458 5.984 24.842 1.00 94.50 263 THR A O 1
ATOM 1937 N N . LEU A 1 264 ? -8.506 3.996 24.902 1.00 95.31 264 LEU A N 1
ATOM 1938 C CA . LEU A 1 264 ? -9.011 4.058 23.527 1.00 95.31 264 LEU A CA 1
ATOM 1939 C C . LEU A 1 264 ? -10.534 4.230 23.534 1.00 95.31 264 LEU A C 1
ATOM 1941 O O . LEU A 1 264 ? -11.285 3.325 23.890 1.00 95.31 264 LEU A O 1
ATOM 1945 N N . VAL A 1 265 ? -11.006 5.394 23.097 1.00 94.31 265 VAL A N 1
ATOM 1946 C CA . VAL A 1 265 ? -12.436 5.692 23.007 1.00 94.31 265 VAL A CA 1
ATOM 1947 C C . VAL A 1 265 ? -12.963 5.245 21.649 1.00 94.31 265 VAL A C 1
ATOM 1949 O O . VAL A 1 265 ? -12.538 5.750 20.611 1.00 94.31 265 VAL A O 1
ATOM 1952 N N . LEU A 1 266 ? -13.922 4.323 21.650 1.00 93.31 266 LEU A N 1
ATOM 1953 C CA . LEU A 1 266 ? -14.670 3.950 20.451 1.00 93.31 266 LEU A CA 1
ATOM 1954 C C . LEU A 1 266 ? -15.792 4.968 20.241 1.00 93.31 266 LEU A C 1
ATOM 1956 O O . LEU A 1 266 ? -16.669 5.100 21.096 1.00 93.31 266 LEU A O 1
ATOM 1960 N N . ILE A 1 267 ? -15.766 5.693 19.124 1.00 90.06 267 ILE A N 1
ATOM 1961 C CA . ILE A 1 267 ? -16.769 6.719 18.823 1.00 90.06 267 ILE A CA 1
ATOM 1962 C C . ILE A 1 267 ? -17.418 6.394 17.489 1.00 90.06 267 ILE A C 1
ATOM 1964 O O . ILE A 1 267 ? -16.722 6.243 16.488 1.00 90.06 267 ILE A O 1
ATOM 1968 N N . SER A 1 268 ? -18.751 6.336 17.466 1.00 87.00 268 SER A N 1
ATOM 1969 C CA . SER A 1 268 ? -19.478 6.349 16.203 1.00 87.00 268 SER A CA 1
ATOM 1970 C C . SER A 1 268 ? -19.657 7.777 15.711 1.00 87.00 268 SER A C 1
ATOM 1972 O O . SER A 1 268 ? -20.258 8.601 16.404 1.00 87.00 268 SER A O 1
ATOM 1974 N N . ASN A 1 269 ? -19.160 8.066 14.513 1.00 79.12 269 ASN A N 1
ATOM 1975 C CA . ASN A 1 269 ? -19.317 9.359 13.869 1.00 79.12 269 ASN A CA 1
ATOM 1976 C C . ASN A 1 269 ? -20.213 9.261 12.634 1.00 79.12 269 ASN A C 1
ATOM 1978 O O . ASN A 1 269 ? -20.147 8.328 11.836 1.00 79.12 269 ASN A O 1
ATOM 1982 N N . SER A 1 270 ? -21.008 10.306 12.433 1.00 65.31 270 SER A N 1
ATOM 1983 C CA . SER A 1 270 ? -21.685 10.580 11.169 1.00 65.31 270 SER A CA 1
ATOM 1984 C C . SER A 1 270 ? -20.639 11.030 10.147 1.00 65.31 270 SER A C 1
ATOM 1986 O O . SER A 1 270 ? -20.371 12.227 10.017 1.00 65.31 270 SER A O 1
ATOM 1988 N N . ILE A 1 271 ? -20.035 10.093 9.417 1.00 57.53 271 ILE A N 1
ATOM 1989 C CA . ILE A 1 271 ? -19.325 10.434 8.180 1.00 57.53 271 ILE A CA 1
ATOM 1990 C C . ILE A 1 271 ? -20.409 10.694 7.145 1.00 57.53 271 ILE A C 1
ATOM 1992 O O . ILE A 1 271 ? -20.993 9.775 6.581 1.00 57.53 271 ILE A O 1
ATOM 1996 N N . VAL A 1 272 ? -20.783 11.961 7.002 1.00 50.69 272 VAL A N 1
ATOM 1997 C CA . VAL A 1 272 ? -21.927 12.348 6.188 1.00 50.69 272 VAL A CA 1
ATOM 1998 C C . VAL A 1 272 ? -21.469 13.117 4.959 1.00 50.69 272 VAL A C 1
ATOM 2000 O O . VAL A 1 272 ? -21.078 14.281 5.035 1.00 50.69 272 VAL A O 1
ATOM 2003 N N . ASP A 1 273 ? -21.644 12.450 3.817 1.00 50.44 273 ASP A N 1
ATOM 2004 C CA . ASP A 1 273 ? -21.814 12.980 2.456 1.00 50.44 273 ASP A CA 1
ATOM 2005 C C . ASP A 1 273 ? -23.051 13.911 2.350 1.00 50.44 273 ASP A C 1
ATOM 2007 O O . ASP A 1 273 ? -23.934 13.748 1.510 1.00 50.44 273 ASP A O 1
ATOM 2011 N N . GLY A 1 274 ? -23.200 14.877 3.259 1.00 51.03 274 GLY A N 1
ATOM 2012 C CA . GLY A 1 274 ? -24.297 15.854 3.256 1.00 51.03 274 GLY A CA 1
ATOM 2013 C C . GLY A 1 274 ? -25.722 15.322 3.518 1.00 51.03 274 GLY A C 1
ATOM 2014 O O . GLY A 1 274 ? -26.657 16.121 3.536 1.00 51.03 274 GLY A O 1
ATOM 2015 N N . SER A 1 275 ? -25.928 14.021 3.752 1.00 51.47 275 SER A N 1
ATOM 2016 C CA . SER A 1 275 ? -27.210 13.435 4.176 1.00 51.47 275 SER A CA 1
ATOM 2017 C C . SER A 1 275 ? -27.368 13.366 5.704 1.00 51.47 275 SER A C 1
ATOM 2019 O O . SER A 1 275 ? -26.558 12.787 6.413 1.00 51.47 275 SER A O 1
ATOM 2021 N N . SER A 1 276 ? -28.437 13.939 6.255 1.00 51.97 276 SER A N 1
ATOM 2022 C CA . SER A 1 276 ? -28.736 13.878 7.693 1.00 51.97 276 SER A CA 1
ATOM 2023 C C . SER A 1 276 ? -29.050 12.442 8.144 1.00 51.97 276 SER A C 1
ATOM 2025 O O . SER A 1 276 ? -30.208 12.023 8.088 1.00 51.97 276 SER A O 1
ATOM 2027 N N . GLN A 1 277 ? -28.045 11.684 8.580 1.00 55.16 277 GLN A N 1
ATOM 2028 C CA . GLN A 1 277 ? -28.255 10.368 9.186 1.00 55.16 277 GLN A CA 1
ATOM 2029 C C . GLN A 1 277 ? -28.558 10.507 10.684 1.00 55.16 277 GLN A C 1
ATOM 2031 O O . GLN A 1 277 ? -27.949 11.313 11.386 1.00 55.16 277 GLN A O 1
ATOM 2036 N N . THR A 1 278 ? -29.550 9.752 11.164 1.00 54.81 278 THR A N 1
ATOM 2037 C CA . THR A 1 278 ? -30.059 9.816 12.548 1.00 54.81 278 THR A CA 1
ATOM 2038 C C . THR A 1 278 ? -29.641 8.629 13.415 1.00 54.81 278 THR A C 1
ATOM 2040 O O . THR A 1 278 ? -29.930 8.643 14.609 1.00 54.81 278 THR A O 1
ATOM 2043 N N . ASN A 1 279 ? -28.977 7.620 12.841 1.00 58.06 279 ASN A N 1
ATOM 2044 C CA . ASN A 1 279 ? -28.499 6.442 13.560 1.00 58.06 279 ASN A CA 1
ATOM 2045 C C . ASN A 1 279 ? -26.966 6.445 13.574 1.00 58.06 279 ASN A C 1
ATOM 2047 O O . ASN A 1 279 ? -26.329 6.470 12.526 1.00 58.06 279 ASN A O 1
ATOM 2051 N N . PHE A 1 280 ? -26.389 6.436 14.774 1.00 71.19 280 PHE A N 1
ATOM 2052 C CA . PHE A 1 280 ? -24.946 6.494 15.031 1.00 71.19 280 PHE A CA 1
ATOM 2053 C C . PHE A 1 280 ? -24.477 5.180 15.661 1.00 71.19 280 PHE A C 1
ATOM 2055 O O . PHE A 1 280 ? -23.719 5.170 16.626 1.00 71.19 280 PHE A O 1
ATOM 2062 N N . ASP A 1 281 ? -25.007 4.064 15.168 1.00 79.25 281 ASP A N 1
ATOM 2063 C CA . ASP A 1 281 ? -24.683 2.746 15.698 1.00 79.25 281 ASP A CA 1
ATOM 2064 C C . ASP A 1 281 ? -23.718 2.056 14.735 1.00 79.25 281 ASP A C 1
ATOM 2066 O O . ASP A 1 281 ? -23.971 2.006 13.532 1.00 79.25 281 ASP A O 1
ATOM 2070 N N . PHE A 1 282 ? -22.632 1.498 15.261 1.00 84.56 282 PHE A N 1
ATOM 2071 C CA . PHE A 1 282 ? -21.817 0.503 14.565 1.00 84.56 282 PHE A CA 1
ATOM 2072 C C . PHE A 1 282 ? -22.075 -0.864 15.197 1.00 84.56 282 PHE A C 1
ATOM 2074 O O . PHE A 1 282 ? -22.463 -0.963 16.365 1.00 84.56 282 PHE A O 1
ATOM 2081 N N . THR A 1 283 ? -21.874 -1.929 14.429 1.00 89.50 283 THR A N 1
ATOM 2082 C CA . THR A 1 283 ? -22.090 -3.295 14.919 1.00 89.50 283 THR A CA 1
ATOM 2083 C C . THR A 1 283 ? -20.756 -3.992 15.111 1.00 89.50 283 THR A C 1
ATOM 2085 O O . THR A 1 283 ? -19.952 -4.038 14.187 1.00 89.50 283 THR A O 1
ATOM 2088 N N . VAL A 1 284 ? -20.544 -4.584 16.289 1.00 92.44 284 VAL A N 1
ATOM 2089 C CA . VAL A 1 284 ? -19.428 -5.502 16.546 1.00 92.44 284 VAL A CA 1
ATOM 2090 C C . VAL A 1 284 ? -19.987 -6.871 16.901 1.00 92.44 284 VAL A C 1
ATOM 2092 O O . VAL A 1 284 ? -20.746 -6.986 17.861 1.00 92.44 284 VAL A O 1
ATOM 2095 N N . THR A 1 285 ? -19.619 -7.909 16.146 1.00 94.94 285 THR A N 1
ATOM 2096 C CA . THR A 1 285 ? -20.109 -9.274 16.424 1.00 94.94 285 THR A CA 1
ATOM 2097 C C . THR A 1 285 ? -19.289 -9.945 17.523 1.00 94.94 285 THR A C 1
ATOM 2099 O O . THR A 1 285 ? -19.850 -10.502 18.464 1.00 94.94 285 THR A O 1
ATOM 2102 N N . ASN A 1 286 ? -17.961 -9.851 17.439 1.00 94.44 286 ASN A N 1
ATOM 2103 C CA . ASN A 1 286 ? -17.033 -10.382 18.432 1.00 94.44 286 ASN A CA 1
ATOM 2104 C C . ASN A 1 286 ? -16.120 -9.260 18.921 1.00 94.44 286 ASN A C 1
ATOM 2106 O O . ASN A 1 286 ? -15.376 -8.684 18.130 1.00 94.44 286 ASN A O 1
ATOM 2110 N N . PHE A 1 287 ? -16.170 -8.957 20.218 1.00 96.00 287 PHE A N 1
ATOM 2111 C CA . PHE A 1 287 ? -15.345 -7.920 20.830 1.00 96.00 287 PHE A CA 1
ATOM 2112 C C . PHE A 1 287 ? -14.445 -8.515 21.907 1.00 96.00 287 PHE A C 1
ATOM 2114 O O . PHE A 1 287 ? -14.937 -9.109 22.869 1.00 96.00 287 PHE A O 1
ATOM 2121 N N . THR A 1 288 ? -13.136 -8.331 21.751 1.00 95.25 288 THR A N 1
ATOM 2122 C CA . THR A 1 288 ? -12.138 -8.773 22.726 1.00 95.25 288 THR A CA 1
ATOM 2123 C C . THR A 1 288 ? -11.277 -7.593 23.150 1.00 95.25 288 THR A C 1
ATOM 2125 O O . THR A 1 288 ? -10.720 -6.894 22.309 1.00 95.25 288 THR A O 1
ATOM 2128 N N . ILE A 1 289 ? -11.127 -7.412 24.462 1.00 92.81 289 ILE A N 1
ATOM 2129 C CA . ILE A 1 289 ? -10.109 -6.542 25.054 1.00 92.81 289 ILE A CA 1
ATOM 2130 C C . ILE A 1 289 ? -9.127 -7.442 25.797 1.00 92.81 289 ILE A C 1
ATOM 2132 O O . ILE A 1 289 ? -9.535 -8.276 26.612 1.00 92.81 289 ILE A O 1
ATOM 2136 N N . SER A 1 290 ? -7.839 -7.297 25.508 1.00 91.06 290 SER A N 1
ATOM 2137 C CA . SER A 1 290 ? -6.766 -8.064 26.133 1.00 91.06 290 SER A CA 1
ATOM 2138 C C . SER A 1 290 ? -5.561 -7.171 26.460 1.00 91.06 290 SER A C 1
ATOM 2140 O O . SER A 1 290 ? -5.507 -6.010 26.060 1.00 91.06 290 SER A O 1
ATOM 2142 N N . GLY A 1 291 ? -4.610 -7.686 27.246 1.00 82.81 291 GLY A N 1
ATOM 2143 C CA . GLY A 1 291 ? -3.372 -6.973 27.577 1.00 82.81 291 GLY A CA 1
ATOM 2144 C C . GLY A 1 291 ? -3.546 -5.761 28.505 1.00 82.81 291 GLY A C 1
ATOM 2145 O O . GLY A 1 291 ? -4.415 -5.742 29.374 1.00 82.81 291 GLY A O 1
ATOM 2146 N N . ASN A 1 292 ? -2.672 -4.761 28.338 1.00 79.88 292 ASN A N 1
ATOM 2147 C CA . ASN A 1 292 ? -2.685 -3.494 29.084 1.00 79.88 292 ASN A CA 1
ATOM 2148 C C . ASN A 1 292 ? -3.597 -2.473 28.384 1.00 79.88 292 ASN A C 1
ATOM 2150 O O . ASN A 1 292 ? -3.129 -1.410 27.961 1.00 79.88 292 ASN A O 1
ATOM 2154 N N . SER A 1 293 ? -4.859 -2.848 28.193 1.00 84.62 293 SER A N 1
ATOM 2155 C CA . SER A 1 293 ? -5.836 -2.082 27.418 1.00 84.62 293 SER A CA 1
ATOM 2156 C C . SER A 1 293 ? -6.895 -1.458 28.322 1.00 84.62 293 SER A C 1
ATOM 2158 O O . SER A 1 293 ? -7.469 -2.165 29.152 1.00 84.62 293 SER A O 1
ATOM 2160 N N . ASN A 1 294 ? -7.141 -0.155 28.149 1.00 70.75 294 ASN A N 1
ATOM 2161 C CA . ASN A 1 294 ? -8.187 0.621 28.828 1.00 70.75 294 ASN A CA 1
ATOM 2162 C C . ASN A 1 294 ? -9.138 1.274 27.822 1.00 70.75 294 ASN A C 1
ATOM 2164 O O . ASN A 1 294 ? -8.655 1.746 26.765 1.00 70.75 294 ASN A O 1
#

Mean predicted aligned error: 7.7 Å

Solvent-accessible surface area (backbone atoms only — not comparable to full-atom values): 14102 Å² total; per-residue (Å²): 121,77,71,61,57,56,53,53,54,53,59,68,68,71,70,74,79,68,73,36,53,31,32,58,60,69,37,72,36,98,52,42,40,56,77,44,32,60,19,37,39,68,68,86,52,49,78,55,39,53,49,21,30,39,37,33,63,50,51,38,68,34,35,32,79,59,66,34,30,22,17,24,44,32,40,66,17,82,63,16,49,31,38,41,35,33,74,53,82,76,18,36,43,33,35,62,44,46,90,74,79,53,62,28,35,37,29,34,55,69,14,34,41,35,39,30,21,24,39,38,37,43,36,78,53,43,25,28,37,32,45,10,36,40,36,36,32,40,50,83,97,59,38,42,18,35,44,40,55,47,79,66,87,89,53,88,30,43,28,38,28,52,20,35,41,36,27,46,30,14,63,28,56,44,75,28,44,75,62,34,36,32,33,32,59,68,9,37,42,35,29,42,20,28,51,35,45,46,50,27,41,40,45,34,71,59,15,35,39,37,40,31,41,47,33,76,46,53,33,39,45,61,35,62,68,44,38,34,28,40,39,39,36,21,68,50,26,77,51,76,34,40,44,35,35,27,32,61,19,35,28,48,29,38,39,37,48,22,25,54,69,21,43,62,44,83,40,56,35,82,79,58,92,84,56,93,76,89,68,58,50,56,49,68,76,37,81,46,80,39,77,51,49,72

Secondary structure (DSSP, 8-state):
-HHHHHHHHHHHHS-----EEEEE-SS-SSS-BTT-GGGEESSSS---STTEEEEE-S-EEEEE-S-EEESEEEE-STT-EEEEEE-SS-EEEEE----SSS-SEEE-TT-EEEEESEEEEEPTT--EEESSEEEEEB-SSS-B-EEE----TT----EEESSEEEESSS--B----TTTEEE-TT-EEEE-SSS-EEPP-EE-TT-EEEEES---S-EEE--SSEEEEEEEE-TT--S-EEEEEETT-EEEEEEEEE-TTS-EEEEEE---SS--------EEEEEEE-SS--